Protein AF-A0A433CLA3-F1 (afdb_monomer)

Sequence (220 aa):
MRLVSTAGCCAASVIADLGAAHDHPRWTSLDRFVVEVKRVVNGANQQAYYAFTNAFQTTERGYLTAMGFAETRIGSLKLHSISGTELRKFFAESPIFEEERKRLAEEAKKREEARQKALKEAHELRERRKKEREEARAARIAAGLPATRKRGELRVGDDVYRYRARATSFWQNSGIVQEVGPNQSYVIISGIRIENPTYNTGNGFHTVERVRPSNGHRWW

Solvent-accessible surface area (backbone atoms only — not comparable to full-atom values): 13043 Å² total; per-residue (Å²): 132,84,81,77,77,80,82,73,78,80,51,65,47,74,56,72,73,56,37,64,34,95,85,33,69,68,67,93,42,63,68,62,44,53,55,48,51,50,62,74,49,62,77,35,79,40,59,32,39,36,34,75,43,52,84,87,29,60,67,54,49,54,43,42,45,73,63,62,30,49,77,45,81,55,90,82,35,33,42,30,37,36,44,15,68,58,48,40,48,44,58,72,69,39,75,90,44,47,67,58,49,53,52,52,53,53,51,50,50,55,51,49,54,53,49,54,51,52,51,50,53,52,49,54,53,49,53,51,55,49,51,56,51,50,51,54,50,50,54,38,50,74,68,72,44,75,72,76,73,62,59,22,61,31,74,59,87,81,34,39,36,39,44,43,48,78,92,44,107,50,76,42,72,65,37,57,59,54,85,64,68,100,87,44,67,38,40,34,44,75,88,43,80,37,74,69,65,57,68,82,54,101,82,58,82,52,42,49,47,79,46,70,65,66,94,84,68,88,82,133

Secondary structure (DSSP, 8-state):
-----------EEEE---TTSTTPPPPSSHHHHHHHHHHHHTTT-SSEEEEEE-TT-HHHHHHHHHTTPEEEEETTEEEEEEEHHHHHHHHHH-GGGHHHHHHHHHHHHHHHHHHHHHHHHHHHHHHHHHHHHHHHHHHHHHTT--S---TTEEEETTEEEEEEETTSSS--TTB-----STT--EEEETTEEEES--BS-TTSSEEEEEEPPPTT----

Nearest PDB structures (foldseek):
  3f8k-assembly1_A  TM=7.852E-01  e=6.791E-02  Saccharolobus solfataricus P2
  2vzz-assembly1_D  TM=6.821E-01  e=1.189E-01  Mycobacterium tuberculosis H37Rv
  4zb3-assembly1_A-2  TM=6.748E-01  e=1.728E-01  Arabidopsis thaliana
  4zbp-assembly2_C-2  TM=6.945E-01  e=2.359E-01  Arabidopsis thaliana
  4zbp-assembly1_B  TM=7.236E-01  e=4.131E-01  Arabidopsis thaliana

pLDDT: mean 71.39, std 21.03, range [26.95, 96.12]

Structure (mmCIF, N/CA/C/O backbone):
data_AF-A0A433CLA3-F1
#
_entry.id   AF-A0A433CLA3-F1
#
loop_
_atom_site.group_PDB
_atom_site.id
_atom_site.type_symbol
_atom_site.label_atom_id
_atom_site.label_alt_id
_atom_site.label_comp_id
_atom_site.label_asym_id
_atom_site.label_entity_id
_atom_site.label_seq_id
_atom_site.pdbx_PDB_ins_code
_atom_site.Cartn_x
_atom_site.Cartn_y
_atom_site.Cartn_z
_atom_site.occupancy
_atom_site.B_iso_or_equiv
_atom_site.auth_seq_id
_atom_site.auth_comp_id
_atom_site.auth_asym_id
_atom_site.auth_atom_id
_atom_site.pdbx_PDB_model_num
ATOM 1 N N . MET A 1 1 ? -40.091 12.310 -14.107 1.00 39.38 1 MET A N 1
ATOM 2 C CA . MET A 1 1 ? -39.230 12.466 -12.914 1.00 39.38 1 MET A CA 1
ATOM 3 C C . MET A 1 1 ? -37.926 11.736 -13.209 1.00 39.38 1 MET A C 1
ATOM 5 O O . MET A 1 1 ? -37.958 10.528 -13.396 1.00 39.38 1 MET A O 1
ATOM 9 N N . ARG A 1 2 ? -36.823 12.461 -13.440 1.00 32.28 2 ARG A N 1
ATOM 10 C CA . ARG A 1 2 ? -35.526 11.852 -13.781 1.00 32.28 2 ARG A CA 1
ATOM 11 C C . ARG A 1 2 ? -34.972 11.156 -12.536 1.00 32.28 2 ARG A C 1
ATOM 13 O O . ARG A 1 2 ? -34.737 11.821 -11.534 1.00 32.28 2 ARG A O 1
ATOM 20 N N . LEU A 1 3 ? -34.783 9.841 -12.620 1.00 37.00 3 LEU A N 1
ATOM 21 C CA . LEU A 1 3 ? -33.989 9.066 -11.672 1.00 37.00 3 LEU A CA 1
ATOM 22 C C . LEU A 1 3 ? -32.558 9.607 -11.727 1.00 37.00 3 LEU A C 1
ATOM 24 O O . LEU A 1 3 ? -31.858 9.436 -12.726 1.00 37.00 3 LEU A O 1
ATOM 28 N N . VAL A 1 4 ? -32.148 10.319 -10.681 1.00 43.78 4 VAL A N 1
ATOM 29 C CA . VAL A 1 4 ? -30.742 10.655 -10.482 1.00 43.78 4 VAL A CA 1
ATOM 30 C C . VAL A 1 4 ? -30.048 9.341 -10.150 1.00 43.78 4 VAL A C 1
ATOM 32 O O . VAL A 1 4 ? -30.257 8.766 -9.088 1.00 43.78 4 VAL A O 1
ATOM 35 N N . SER A 1 5 ? -29.270 8.840 -11.106 1.00 35.66 5 SER A N 1
ATOM 36 C CA . SER A 1 5 ? -28.290 7.780 -10.898 1.00 35.66 5 SER A CA 1
ATOM 37 C C . SER A 1 5 ? -27.426 8.144 -9.687 1.00 35.66 5 SER A C 1
ATOM 39 O O . SER A 1 5 ? -26.612 9.065 -9.773 1.00 35.66 5 SER A O 1
ATOM 41 N N . THR A 1 6 ? -27.574 7.424 -8.574 1.00 41.78 6 THR A N 1
ATOM 42 C CA . THR A 1 6 ? -26.611 7.419 -7.467 1.00 41.78 6 THR A CA 1
ATOM 43 C C . THR A 1 6 ? -25.326 6.747 -7.947 1.00 41.78 6 THR A C 1
ATOM 45 O O . THR A 1 6 ? -25.069 5.573 -7.685 1.00 41.78 6 THR A O 1
ATOM 48 N N . ALA A 1 7 ? -24.533 7.486 -8.719 1.00 40.03 7 ALA A N 1
ATOM 49 C CA . ALA A 1 7 ? -23.161 7.129 -9.018 1.00 40.03 7 ALA A CA 1
ATOM 50 C C . ALA A 1 7 ? -22.342 7.320 -7.731 1.00 40.03 7 ALA A C 1
ATOM 52 O O . ALA A 1 7 ? -22.110 8.448 -7.306 1.00 40.03 7 ALA A O 1
ATOM 53 N N . GLY A 1 8 ? -21.946 6.204 -7.112 1.00 44.25 8 GLY A N 1
ATOM 54 C CA . GLY A 1 8 ? -21.057 6.164 -5.947 1.00 44.25 8 GLY A CA 1
ATOM 55 C C . GLY A 1 8 ? -21.718 5.585 -4.698 1.00 44.25 8 GLY A C 1
ATOM 56 O O . GLY A 1 8 ? -22.023 6.315 -3.764 1.00 44.25 8 GLY A O 1
ATOM 57 N N . CYS A 1 9 ? -21.928 4.266 -4.659 1.00 49.12 9 CYS A N 1
ATOM 58 C CA . CYS A 1 9 ? -22.245 3.587 -3.404 1.00 49.12 9 CYS A CA 1
ATOM 59 C C . CYS A 1 9 ? -21.020 3.720 -2.484 1.00 49.12 9 CYS A C 1
ATOM 61 O O . CYS A 1 9 ? -19.931 3.282 -2.858 1.00 49.12 9 CYS A O 1
ATOM 63 N N . CYS A 1 10 ? -21.174 4.372 -1.329 1.00 57.44 10 CYS A N 1
ATOM 64 C CA . CYS A 1 10 ? -20.105 4.550 -0.350 1.00 57.44 10 CYS A CA 1
ATOM 65 C C . CYS A 1 10 ? -19.491 3.187 -0.012 1.00 57.44 10 CYS A C 1
ATOM 67 O O . CYS A 1 10 ? -20.195 2.273 0.422 1.00 57.44 10 CYS A O 1
ATOM 69 N N . ALA A 1 11 ? -18.192 3.031 -0.256 1.00 76.75 11 ALA A N 1
ATOM 70 C CA . ALA A 1 11 ? -17.504 1.766 -0.060 1.00 76.75 11 ALA A CA 1
ATOM 71 C C . ALA A 1 11 ? -17.273 1.582 1.447 1.00 76.75 11 ALA A C 1
ATOM 73 O O . ALA A 1 11 ? -16.369 2.184 2.026 1.00 76.75 11 ALA A O 1
ATOM 74 N N . ALA A 1 12 ? -18.166 0.843 2.101 1.00 82.50 12 ALA A N 1
ATOM 75 C CA . ALA A 1 12 ? -18.122 0.559 3.527 1.00 82.50 12 ALA A CA 1
ATOM 76 C C . ALA A 1 12 ? -17.844 -0.924 3.764 1.00 82.50 12 ALA A C 1
ATOM 78 O O . ALA A 1 12 ? -18.301 -1.775 3.002 1.00 82.50 12 ALA A O 1
ATOM 79 N N . SER A 1 13 ? -17.120 -1.237 4.836 1.00 88.25 13 SER A N 1
ATOM 80 C CA . SER A 1 13 ? -16.918 -2.618 5.275 1.00 88.25 13 SER A CA 1
ATOM 81 C C . SER A 1 13 ? -17.349 -2.805 6.720 1.00 88.25 13 SER A C 1
ATOM 83 O O . SER A 1 13 ? -17.192 -1.914 7.557 1.00 88.25 13 SER A O 1
ATOM 85 N N . VAL A 1 14 ? -17.909 -3.978 6.997 1.00 88.69 14 VAL A N 1
ATOM 86 C CA . VAL A 1 14 ? -18.274 -4.404 8.342 1.00 88.69 14 VAL A CA 1
ATOM 87 C C . VAL A 1 14 ? -17.171 -5.311 8.867 1.00 88.69 14 VAL A C 1
ATOM 89 O O . VAL A 1 14 ? -16.828 -6.315 8.248 1.00 88.69 14 VAL A O 1
ATOM 92 N N . ILE A 1 15 ? -16.628 -4.952 10.022 1.00 89.31 15 ILE A N 1
ATOM 93 C CA . ILE A 1 15 ? -15.719 -5.781 10.797 1.00 89.31 15 ILE A CA 1
ATOM 94 C C . ILE A 1 15 ? -16.597 -6.683 11.664 1.00 89.31 15 ILE A C 1
ATOM 96 O O . ILE A 1 15 ? -17.173 -6.244 12.664 1.00 89.31 15 ILE A O 1
ATOM 100 N N . ALA A 1 16 ? -16.757 -7.925 11.217 1.00 81.25 16 ALA A N 1
ATOM 101 C CA . ALA A 1 16 ? -17.439 -8.973 11.962 1.00 81.25 16 ALA A CA 1
ATOM 102 C C . ALA A 1 16 ? -16.475 -9.670 12.938 1.00 81.25 16 ALA A C 1
ATOM 104 O O . ALA A 1 16 ? -15.266 -9.436 12.905 1.00 81.25 16 ALA A O 1
ATOM 105 N N . ASP A 1 17 ? -17.032 -10.516 13.806 1.00 76.31 17 ASP A N 1
ATOM 106 C CA . ASP A 1 17 ? -16.279 -11.486 14.616 1.00 76.31 17 ASP A CA 1
ATOM 107 C C . ASP A 1 17 ? -15.235 -10.879 15.565 1.00 76.31 17 ASP A C 1
ATOM 109 O O . ASP A 1 17 ? -14.187 -11.447 15.876 1.00 76.31 17 ASP A O 1
ATOM 113 N N . LEU A 1 18 ? -15.560 -9.699 16.087 1.00 74.81 18 LEU A N 1
ATOM 114 C CA . LEU A 1 18 ? -14.847 -9.103 17.208 1.00 74.81 18 LEU A CA 1
ATOM 115 C C . LEU A 1 18 ? -15.125 -9.957 18.451 1.00 74.81 18 LEU A C 1
ATOM 117 O O . LEU A 1 18 ? -16.271 -10.337 18.671 1.00 74.81 18 LEU A O 1
ATOM 121 N N . GLY A 1 19 ? -14.091 -10.283 19.232 1.00 65.75 19 GLY A N 1
ATOM 122 C CA . GLY A 1 19 ? -14.111 -11.314 20.284 1.00 65.75 19 GLY A CA 1
ATOM 123 C C . GLY A 1 19 ? -15.379 -11.360 21.150 1.00 65.75 19 GLY A C 1
ATOM 124 O O . GLY A 1 19 ? -16.055 -10.351 21.366 1.00 65.75 19 GLY A O 1
ATOM 125 N N . ALA A 1 20 ? -15.723 -12.560 21.624 1.00 70.56 20 ALA A N 1
ATOM 126 C CA . ALA A 1 20 ? -16.989 -12.897 22.283 1.00 70.56 20 ALA A CA 1
ATOM 127 C C . ALA A 1 20 ? -18.273 -12.735 21.434 1.00 70.56 20 ALA A C 1
ATOM 129 O O . ALA A 1 20 ? -19.366 -12.960 21.958 1.00 70.56 20 ALA A O 1
ATOM 130 N N . ALA A 1 21 ? -18.182 -12.393 20.142 1.00 71.12 21 ALA A N 1
ATOM 131 C CA . ALA A 1 21 ? -19.257 -12.627 19.170 1.00 71.12 21 ALA A CA 1
ATOM 132 C C . ALA A 1 21 ? -19.083 -13.993 18.490 1.00 71.12 21 ALA A C 1
ATOM 134 O O . ALA A 1 21 ? -17.954 -14.400 18.244 1.00 71.12 21 ALA A O 1
ATOM 135 N N . HIS A 1 22 ? -20.189 -14.681 18.180 1.00 70.94 22 HIS A N 1
ATOM 136 C CA . HIS A 1 22 ? -20.213 -15.941 17.411 1.00 70.94 22 HIS A CA 1
ATOM 137 C C . HIS A 1 22 ? -19.188 -16.999 17.883 1.00 70.94 22 HIS A C 1
ATOM 139 O O . HIS A 1 22 ? -18.506 -17.610 17.069 1.00 70.94 22 HIS A O 1
ATOM 145 N N . ASP A 1 23 ? -19.036 -17.173 19.201 1.00 68.19 23 ASP A N 1
ATOM 146 C CA . ASP A 1 23 ? -18.060 -18.080 19.834 1.00 68.19 23 ASP A CA 1
ATOM 147 C C . ASP A 1 23 ? -16.574 -17.775 19.553 1.00 68.19 23 ASP A C 1
ATOM 149 O O . ASP A 1 23 ? -15.693 -18.588 19.843 1.00 68.19 23 ASP A O 1
ATOM 153 N N . HIS A 1 24 ? -16.251 -16.569 19.073 1.00 74.81 24 HIS A N 1
ATOM 154 C CA . HIS A 1 24 ? -14.863 -16.139 18.946 1.00 74.81 24 HIS A CA 1
ATOM 155 C C . HIS A 1 24 ? -14.226 -15.917 20.326 1.00 74.81 24 HIS A C 1
ATOM 157 O O . HIS A 1 24 ? -14.817 -15.242 21.182 1.00 74.81 24 HIS A O 1
ATOM 163 N N . PRO A 1 25 ? -12.993 -16.413 20.550 1.00 79.50 25 PRO A N 1
ATOM 164 C CA . PRO A 1 25 ? -12.254 -16.145 21.774 1.00 79.50 25 PRO A CA 1
ATOM 165 C C . PRO A 1 25 ? -12.152 -14.644 22.052 1.00 79.50 25 PRO A C 1
ATOM 167 O O . PRO A 1 25 ? -11.964 -13.832 21.143 1.00 79.50 25 PRO A O 1
ATOM 170 N N . ARG A 1 26 ? -12.253 -14.271 23.330 1.00 83.88 26 ARG A N 1
ATOM 171 C CA . ARG A 1 26 ? -11.973 -12.899 23.764 1.00 83.88 26 ARG A CA 1
ATOM 172 C C . ARG A 1 26 ? -10.518 -12.557 23.485 1.00 83.88 26 ARG A C 1
ATOM 174 O O . ARG A 1 26 ? -9.621 -13.382 23.674 1.00 83.88 26 ARG A O 1
ATOM 181 N N . TRP A 1 27 ? -10.283 -11.311 23.104 1.00 86.31 27 TRP A N 1
ATOM 182 C CA . TRP A 1 27 ? -8.925 -10.830 22.898 1.00 86.31 27 TRP A CA 1
ATOM 183 C C . TRP A 1 27 ? -8.272 -10.526 24.243 1.00 86.31 27 TRP A C 1
ATOM 185 O O . TRP A 1 27 ? -8.819 -9.806 25.072 1.00 86.31 27 TRP A O 1
ATOM 195 N N . THR A 1 28 ? -7.090 -11.099 24.469 1.00 84.69 28 THR A N 1
ATOM 196 C CA . THR A 1 28 ? -6.377 -11.005 25.752 1.00 84.69 28 THR A CA 1
ATOM 197 C C . THR A 1 28 ? -5.651 -9.673 25.949 1.00 84.69 28 THR A C 1
ATOM 199 O O . THR A 1 28 ? -5.217 -9.376 27.057 1.00 84.69 28 THR A O 1
ATOM 202 N N . SER A 1 29 ? -5.465 -8.893 24.881 1.00 90.00 29 SER A N 1
ATOM 203 C CA . SER A 1 29 ? -4.826 -7.576 24.916 1.00 90.00 29 SER A CA 1
ATOM 204 C C . SER A 1 29 ? -5.255 -6.712 23.729 1.00 90.00 29 SER A C 1
ATOM 206 O O . SER A 1 29 ? -5.656 -7.233 22.682 1.00 90.00 29 SER A O 1
ATOM 208 N N . LEU A 1 30 ? -5.102 -5.391 23.882 1.00 89.75 30 LEU A N 1
ATOM 209 C CA . LEU A 1 30 ? -5.307 -4.418 22.806 1.00 89.75 30 LEU A CA 1
ATOM 210 C C . LEU A 1 30 ? -4.402 -4.723 21.605 1.00 89.75 30 LEU A C 1
ATOM 212 O O . LEU A 1 30 ? -4.856 -4.660 20.468 1.00 89.75 30 LEU A O 1
ATOM 216 N N . ASP A 1 31 ? -3.153 -5.122 21.846 1.00 90.12 31 ASP A N 1
ATOM 217 C CA . ASP A 1 31 ? -2.193 -5.357 20.766 1.00 90.12 31 ASP A CA 1
ATOM 218 C C . ASP A 1 31 ? -2.633 -6.485 19.831 1.00 90.12 31 ASP A C 1
ATOM 220 O O . ASP A 1 31 ? -2.618 -6.332 18.609 1.00 90.12 31 ASP A O 1
ATOM 224 N N . ARG A 1 32 ? -3.101 -7.607 20.396 1.00 87.81 32 ARG A N 1
ATOM 225 C CA . ARG A 1 32 ? -3.620 -8.730 19.600 1.00 87.81 32 ARG A CA 1
ATOM 226 C C . ARG A 1 32 ? -4.881 -8.342 18.836 1.00 87.81 32 ARG A C 1
ATOM 228 O O . ARG A 1 32 ? -5.024 -8.724 17.678 1.00 87.81 32 ARG A O 1
ATOM 235 N N . PHE A 1 33 ? -5.754 -7.555 19.463 1.00 91.38 33 PHE A N 1
ATOM 236 C CA . PHE A 1 33 ? -6.952 -7.031 18.816 1.00 91.38 33 PHE A CA 1
ATOM 237 C C . PHE A 1 33 ? -6.604 -6.150 17.609 1.00 91.38 33 PHE A C 1
ATOM 239 O O . PHE A 1 33 ? -7.140 -6.344 16.522 1.00 91.38 33 PHE A O 1
ATOM 246 N N . VAL A 1 34 ? -5.657 -5.224 17.764 1.00 91.38 34 VAL A N 1
ATOM 247 C CA . VAL A 1 34 ? -5.216 -4.316 16.694 1.00 91.38 34 VAL A CA 1
ATOM 248 C C . VAL A 1 34 ? -4.605 -5.078 15.513 1.00 91.38 34 VAL A C 1
ATOM 250 O O . VAL A 1 34 ? -4.905 -4.753 14.361 1.00 91.38 34 VAL A O 1
ATOM 253 N N . VAL A 1 35 ? -3.780 -6.099 15.778 1.00 89.69 35 VAL A N 1
ATOM 254 C CA . VAL A 1 35 ? -3.215 -6.975 14.735 1.00 89.69 35 VAL A CA 1
ATOM 255 C C . VAL A 1 35 ? -4.323 -7.667 13.949 1.00 89.69 35 VAL A C 1
ATOM 257 O O . VAL A 1 35 ? -4.296 -7.669 12.717 1.00 89.69 35 VAL A O 1
ATOM 260 N N . GLU A 1 36 ? -5.321 -8.203 14.647 1.00 89.00 36 GLU A N 1
ATOM 261 C CA . GLU A 1 36 ? -6.433 -8.885 14.000 1.00 89.00 36 GLU A CA 1
ATOM 262 C C . GLU A 1 36 ? -7.284 -7.932 13.161 1.00 89.00 36 GLU A C 1
ATOM 264 O O . GLU A 1 36 ? -7.577 -8.217 11.999 1.00 89.00 36 GLU A O 1
ATOM 269 N N . VAL A 1 37 ? -7.634 -6.763 13.700 1.00 90.69 37 VAL A N 1
ATOM 270 C CA . VAL A 1 37 ? -8.410 -5.775 12.947 1.00 90.69 37 VAL A CA 1
ATOM 271 C C . VAL A 1 37 ? -7.652 -5.364 11.684 1.00 90.69 37 VAL A C 1
ATOM 273 O O . VAL A 1 37 ? -8.253 -5.323 10.612 1.00 90.69 37 VAL A O 1
ATOM 276 N N . LYS A 1 38 ? -6.328 -5.146 11.756 1.00 90.31 38 LYS A N 1
ATOM 277 C CA . LYS A 1 38 ? -5.499 -4.854 10.572 1.00 90.31 38 LYS A CA 1
ATOM 278 C C . LYS A 1 38 ? -5.540 -5.985 9.538 1.00 90.31 38 LYS A C 1
ATOM 280 O O . LYS A 1 38 ? -5.612 -5.700 8.339 1.00 90.31 38 LYS A O 1
ATOM 285 N N . ARG A 1 39 ? -5.530 -7.246 9.987 1.00 86.62 39 ARG A N 1
ATOM 286 C CA . ARG A 1 39 ? -5.652 -8.440 9.132 1.00 86.62 39 ARG A CA 1
ATOM 287 C C . ARG A 1 39 ? -6.996 -8.474 8.403 1.00 86.62 39 ARG A C 1
ATOM 289 O O . ARG A 1 39 ? -7.016 -8.681 7.193 1.00 86.62 39 ARG A O 1
ATOM 296 N N . VAL A 1 40 ? -8.096 -8.221 9.114 1.00 87.06 40 VAL A N 1
ATOM 297 C CA . VAL A 1 40 ? -9.461 -8.249 8.558 1.00 87.06 40 VAL A CA 1
ATOM 298 C C . VAL A 1 40 ? -9.692 -7.114 7.558 1.00 87.06 40 VAL A C 1
ATOM 300 O O . VAL A 1 40 ? -10.261 -7.328 6.490 1.00 87.06 40 VAL A O 1
ATOM 303 N N . VAL A 1 41 ? -9.229 -5.900 7.864 1.00 88.81 41 VAL A N 1
ATOM 304 C CA . VAL A 1 41 ? -9.494 -4.720 7.019 1.00 88.81 41 VAL A CA 1
ATOM 305 C C . VAL A 1 41 ? -8.547 -4.574 5.825 1.00 88.81 41 VAL A C 1
ATOM 307 O O . VAL A 1 41 ? -8.781 -3.697 4.991 1.00 88.81 41 VAL A O 1
ATOM 310 N N . ASN A 1 42 ? -7.491 -5.396 5.750 1.00 82.75 42 ASN A N 1
ATOM 311 C CA . ASN A 1 42 ? -6.529 -5.497 4.646 1.00 82.75 42 ASN A CA 1
ATOM 312 C C . ASN A 1 42 ? -6.120 -4.134 4.042 1.00 82.75 42 ASN A C 1
ATOM 314 O O . ASN A 1 42 ? -6.476 -3.788 2.913 1.00 82.75 42 ASN A O 1
ATOM 318 N N . GLY A 1 43 ? -5.410 -3.320 4.828 1.00 73.44 43 GLY A N 1
ATOM 319 C CA . GLY A 1 43 ? -4.932 -1.995 4.402 1.00 73.44 43 GLY A CA 1
ATOM 320 C C . GLY A 1 43 ? -5.940 -0.853 4.574 1.00 73.44 43 GLY A C 1
ATOM 321 O O . GLY A 1 43 ? -5.627 0.290 4.252 1.00 73.44 43 GLY A O 1
ATOM 322 N N . ALA A 1 44 ? -7.123 -1.139 5.126 1.00 84.12 44 ALA A N 1
ATOM 323 C CA . ALA A 1 44 ? -8.142 -0.147 5.455 1.00 84.12 44 ALA A CA 1
ATOM 324 C C . ALA A 1 44 ? -8.579 0.713 4.242 1.00 84.12 44 ALA A C 1
ATOM 326 O O . ALA A 1 44 ? -8.777 1.917 4.365 1.00 84.12 44 ALA A O 1
ATOM 327 N N . ASN A 1 45 ? -8.696 0.114 3.049 1.00 84.81 45 ASN A N 1
ATOM 328 C CA . ASN A 1 45 ? -8.941 0.815 1.775 1.00 84.81 45 ASN A CA 1
ATOM 329 C C . ASN A 1 45 ? -10.369 1.362 1.591 1.00 84.81 45 ASN A C 1
ATOM 331 O O . ASN A 1 45 ? -10.604 2.158 0.683 1.00 84.81 45 ASN A O 1
ATOM 335 N N . GLN A 1 46 ? -11.316 0.939 2.426 1.00 86.50 46 GLN A N 1
ATOM 336 C CA . GLN A 1 46 ? -12.710 1.376 2.345 1.00 86.50 46 GLN A CA 1
ATOM 337 C C . GLN A 1 46 ? -12.873 2.801 2.891 1.00 86.50 46 GLN A C 1
ATOM 339 O O . GLN A 1 46 ? -12.016 3.303 3.615 1.00 86.50 46 GLN A O 1
ATOM 344 N N . GLN A 1 47 ? -13.965 3.478 2.538 1.00 88.56 47 GLN A N 1
ATOM 345 C CA . GLN A 1 47 ? -14.251 4.831 3.026 1.00 88.56 47 GLN A CA 1
ATOM 346 C C . GLN A 1 47 ? -14.600 4.829 4.515 1.00 88.56 47 GLN A C 1
ATOM 348 O O . GLN A 1 47 ? -14.147 5.705 5.251 1.00 88.56 47 GLN A O 1
ATOM 353 N N . ALA A 1 48 ? -15.362 3.829 4.958 1.00 90.56 48 ALA A N 1
ATOM 354 C CA . ALA A 1 48 ? -15.783 3.676 6.342 1.00 90.56 48 ALA A CA 1
ATOM 355 C C . ALA A 1 48 ? -15.732 2.211 6.782 1.00 90.56 48 ALA A C 1
ATOM 357 O O . ALA A 1 48 ? -15.953 1.292 5.987 1.00 90.56 48 ALA A O 1
ATOM 358 N N . TYR A 1 49 ? -15.465 2.020 8.068 1.00 93.31 49 TYR A N 1
ATOM 359 C CA . TYR A 1 49 ? -15.480 0.730 8.735 1.00 93.31 49 TYR A CA 1
ATOM 360 C C . TYR A 1 49 ? -16.478 0.761 9.877 1.00 93.31 49 TYR A C 1
ATOM 362 O O . TYR A 1 49 ? -16.472 1.695 10.679 1.00 93.31 49 TYR A O 1
ATOM 370 N N . TYR A 1 50 ? -17.308 -0.273 9.947 1.00 93.38 50 TYR A N 1
ATOM 371 C CA . TYR A 1 50 ? -18.332 -0.432 10.967 1.00 93.38 50 TYR A CA 1
ATOM 372 C C . TYR A 1 50 ? -18.088 -1.698 11.775 1.00 93.38 50 TYR A C 1
ATOM 374 O O . TYR A 1 50 ? -17.774 -2.741 11.216 1.00 93.38 50 TYR A O 1
ATOM 382 N N . ALA A 1 51 ? -18.276 -1.621 13.082 1.00 93.31 51 ALA A N 1
ATOM 383 C CA . ALA A 1 51 ? -18.186 -2.742 13.999 1.00 93.31 51 ALA A CA 1
ATOM 384 C C . ALA A 1 51 ? -19.408 -2.729 14.919 1.00 93.31 51 ALA A C 1
ATOM 386 O O . ALA A 1 51 ? -19.732 -1.707 15.521 1.00 93.31 51 ALA A O 1
ATOM 387 N N . PHE A 1 52 ? -20.098 -3.858 15.040 1.00 91.12 52 PHE A N 1
ATOM 388 C CA . PHE A 1 52 ? -21.263 -3.982 15.914 1.00 91.12 52 PHE A CA 1
ATOM 389 C C . PHE A 1 52 ? -20.877 -4.761 17.165 1.00 91.12 52 PHE A C 1
ATOM 391 O O . PHE A 1 52 ? -20.264 -5.820 17.069 1.00 91.12 52 PHE A O 1
ATOM 398 N N . THR A 1 53 ? -21.240 -4.245 18.341 1.00 91.38 53 THR A N 1
ATOM 399 C CA . THR A 1 53 ? -20.949 -4.908 19.620 1.00 91.38 53 THR A CA 1
ATOM 400 C C . THR A 1 53 ? -22.177 -5.010 20.521 1.00 91.38 53 THR A C 1
ATOM 402 O O . THR A 1 53 ? -22.952 -4.058 20.675 1.00 91.38 53 THR A O 1
ATOM 405 N N . ASN A 1 54 ? -22.332 -6.151 21.189 1.00 88.00 54 ASN A N 1
ATOM 406 C CA . ASN A 1 54 ? -23.396 -6.418 22.158 1.00 88.00 54 ASN A CA 1
ATOM 407 C C . ASN A 1 54 ? -22.921 -6.226 23.613 1.00 88.00 54 ASN A C 1
ATOM 409 O O . ASN A 1 54 ? -21.751 -5.940 23.872 1.00 88.00 54 ASN A O 1
ATOM 413 N N . ALA A 1 55 ? -23.843 -6.345 24.575 1.00 84.25 55 ALA A N 1
ATOM 414 C CA . ALA A 1 55 ? -23.589 -6.066 25.991 1.00 84.25 55 ALA A CA 1
ATOM 415 C C . ALA A 1 55 ? -22.423 -6.862 26.614 1.00 84.25 55 ALA A C 1
ATOM 417 O O . ALA A 1 55 ? -21.815 -6.372 27.562 1.00 84.25 55 ALA A O 1
ATOM 418 N N . PHE A 1 56 ? -22.078 -8.031 26.070 1.00 85.81 56 PHE A N 1
ATOM 419 C CA . PHE A 1 56 ? -21.052 -8.925 26.612 1.00 85.81 56 PHE A CA 1
ATOM 420 C C . PHE A 1 56 ? -19.631 -8.611 26.118 1.00 85.81 56 PHE A C 1
ATOM 422 O O . PHE A 1 56 ? -18.658 -9.122 26.680 1.00 85.81 56 PHE A O 1
ATOM 429 N N . GLN A 1 57 ? -19.504 -7.747 25.109 1.00 88.94 57 GLN A N 1
ATOM 430 C CA . GLN A 1 57 ? -18.246 -7.365 24.458 1.00 88.94 57 GLN A CA 1
ATOM 431 C C . GLN A 1 57 ? -17.663 -6.073 25.055 1.00 88.94 57 GLN A C 1
ATOM 433 O O . GLN A 1 57 ? -17.306 -5.134 24.345 1.00 88.94 57 GLN A O 1
ATOM 438 N N . THR A 1 58 ? -17.644 -5.966 26.387 1.00 88.50 58 THR A N 1
ATOM 439 C CA . THR A 1 58 ? -17.173 -4.766 27.106 1.00 88.50 58 THR A CA 1
ATOM 440 C C . THR A 1 58 ? -15.711 -4.437 26.814 1.00 88.50 58 THR A C 1
ATOM 442 O O . THR A 1 58 ? -15.386 -3.271 26.601 1.00 88.50 58 THR A O 1
ATOM 445 N N . THR A 1 59 ? -14.849 -5.451 26.751 1.00 90.38 59 THR A N 1
ATOM 446 C CA . THR A 1 59 ? -13.418 -5.296 26.462 1.00 90.38 59 THR A CA 1
ATOM 447 C C . THR A 1 59 ? -13.181 -4.844 25.022 1.00 90.38 59 THR A C 1
ATOM 449 O O . THR A 1 59 ? -12.493 -3.853 24.790 1.00 90.38 59 THR A O 1
ATOM 452 N N . GLU A 1 60 ? -13.807 -5.513 24.053 1.00 91.88 60 GLU A N 1
ATOM 453 C CA . GLU A 1 60 ? -13.679 -5.207 22.627 1.00 91.88 60 GLU A CA 1
ATOM 454 C C . GLU A 1 60 ? -14.189 -3.797 22.305 1.00 91.88 60 GLU A C 1
ATOM 456 O O . GLU A 1 60 ? -13.582 -3.092 21.504 1.00 91.88 60 GLU A O 1
ATOM 461 N N . ARG A 1 61 ? -15.250 -3.339 22.983 1.00 91.88 61 ARG A N 1
ATOM 462 C CA . ARG A 1 61 ? -15.707 -1.940 22.911 1.00 91.88 61 ARG A CA 1
ATOM 463 C C . ARG A 1 61 ? -14.613 -0.966 23.334 1.00 91.88 61 ARG A C 1
ATOM 465 O O . ARG A 1 61 ? -14.350 -0.010 22.615 1.00 91.88 61 ARG A O 1
ATOM 472 N N . GLY A 1 62 ? -13.960 -1.232 24.468 1.00 92.31 62 GLY A N 1
ATOM 473 C CA . GLY A 1 62 ? -12.843 -0.418 24.946 1.00 92.31 62 GLY A CA 1
ATOM 474 C C . GLY A 1 62 ? -11.695 -0.369 23.938 1.00 92.31 62 GLY A C 1
ATOM 475 O O . GLY A 1 62 ? -11.129 0.696 23.702 1.00 92.31 62 GLY A O 1
ATOM 476 N N . TYR A 1 63 ? -11.399 -1.493 23.281 1.00 94.69 63 TYR A N 1
ATOM 477 C CA . TYR A 1 63 ? -10.374 -1.549 22.240 1.00 94.69 63 TYR A CA 1
ATOM 478 C C . TYR A 1 63 ? -10.763 -0.782 20.975 1.00 94.69 63 TYR A C 1
ATOM 480 O O . TYR A 1 63 ? -9.946 -0.018 20.470 1.00 94.69 63 TYR A O 1
ATOM 488 N N . LEU A 1 64 ? -12.005 -0.900 20.496 1.00 94.31 64 LEU A N 1
ATOM 489 C CA . LEU A 1 64 ? -12.496 -0.115 19.356 1.00 94.31 64 LEU A CA 1
ATOM 490 C C . LEU A 1 64 ? -12.409 1.391 19.631 1.00 94.31 64 LEU A C 1
ATOM 492 O O . LEU A 1 64 ? -11.922 2.146 18.792 1.00 94.31 64 LEU A O 1
ATOM 496 N N . THR A 1 65 ? -12.809 1.832 20.825 1.00 94.69 65 THR A N 1
ATOM 497 C CA . THR A 1 65 ? -12.679 3.238 21.227 1.00 94.69 65 THR A CA 1
ATOM 498 C C . THR A 1 65 ? -11.213 3.673 21.313 1.00 94.69 65 THR A C 1
ATOM 500 O O . THR A 1 65 ? -10.877 4.749 20.827 1.00 94.69 65 THR A O 1
ATOM 503 N N . ALA A 1 66 ? -10.316 2.835 21.846 1.00 93.50 66 ALA A N 1
ATOM 504 C CA . ALA A 1 66 ? -8.875 3.116 21.874 1.00 93.50 66 ALA A CA 1
ATOM 505 C C . ALA A 1 66 ? -8.252 3.207 20.466 1.00 93.50 66 ALA A C 1
ATOM 507 O O . ALA A 1 66 ? -7.276 3.926 20.267 1.00 93.50 66 ALA A O 1
ATOM 508 N N . MET A 1 67 ? -8.835 2.514 19.483 1.00 93.44 67 MET A N 1
ATOM 509 C CA . MET A 1 67 ? -8.473 2.621 18.065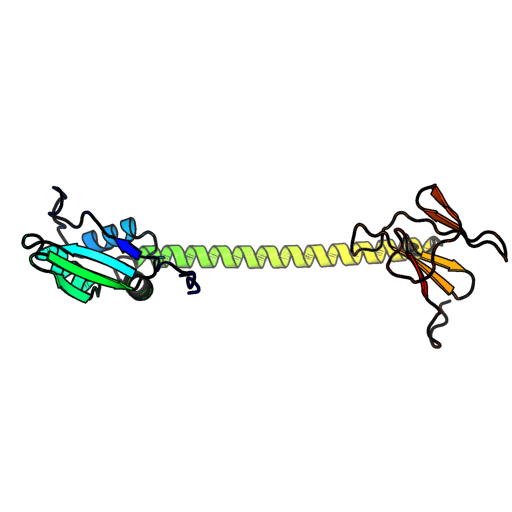 1.00 93.44 67 MET A CA 1
ATOM 510 C C . MET A 1 67 ? -9.062 3.859 17.368 1.00 93.44 67 MET A C 1
ATOM 512 O O . MET A 1 67 ? -8.754 4.100 16.202 1.00 93.44 67 MET A O 1
ATOM 516 N N . GLY A 1 68 ? -9.902 4.638 18.055 1.00 94.62 68 GLY A N 1
ATOM 517 C CA . GLY A 1 68 ? -10.523 5.850 17.521 1.00 94.62 68 GLY A CA 1
ATOM 518 C C . GLY A 1 68 ? -11.880 5.637 16.847 1.00 94.62 68 GLY A C 1
ATOM 519 O O . GLY A 1 68 ? -12.338 6.525 16.132 1.00 94.62 68 GLY A O 1
ATOM 520 N N . PHE A 1 69 ? -12.544 4.493 17.048 1.00 96.12 69 PHE A N 1
ATOM 521 C CA . PHE A 1 69 ? -13.915 4.328 16.565 1.00 96.12 69 PHE A CA 1
ATOM 522 C C . PHE A 1 69 ? -14.882 5.185 17.388 1.00 96.12 69 PHE A C 1
ATOM 524 O O . PHE A 1 69 ? -14.908 5.118 18.619 1.00 96.12 69 PHE A O 1
ATOM 531 N N . ALA A 1 70 ? -15.728 5.941 16.692 1.00 95.31 70 ALA A N 1
ATOM 532 C CA . ALA A 1 70 ? -16.850 6.643 17.291 1.00 95.31 70 ALA A CA 1
ATOM 533 C C . ALA A 1 70 ? -17.971 5.650 17.626 1.00 95.31 70 ALA A C 1
ATOM 535 O O . ALA A 1 70 ? -18.382 4.860 16.775 1.00 95.31 70 ALA A O 1
ATOM 536 N N . GLU A 1 71 ? -18.482 5.708 18.854 1.00 94.81 71 GLU A N 1
ATOM 537 C CA . GLU A 1 71 ? -19.552 4.834 19.334 1.00 94.81 71 GLU A CA 1
ATOM 538 C C . GLU A 1 71 ? -20.921 5.519 19.200 1.00 94.81 71 GLU A C 1
ATOM 540 O O . GLU A 1 71 ? -21.118 6.648 19.642 1.00 94.81 71 GLU A O 1
ATOM 545 N N . THR A 1 72 ? -21.900 4.813 18.636 1.00 94.12 72 THR A N 1
ATOM 546 C CA . THR A 1 72 ? -23.313 5.205 18.603 1.00 94.12 72 THR A CA 1
ATOM 547 C C . THR A 1 72 ? -24.182 4.045 19.076 1.00 94.12 72 THR A C 1
ATOM 549 O O . THR A 1 72 ? -24.028 2.902 18.642 1.00 94.12 72 THR A O 1
ATOM 552 N N . ARG A 1 73 ? -25.134 4.314 19.972 1.00 92.38 73 ARG A N 1
ATOM 553 C CA . ARG A 1 73 ? -26.069 3.294 20.461 1.00 92.38 73 ARG A CA 1
ATOM 554 C C . ARG A 1 73 ? -27.232 3.106 19.485 1.00 92.38 73 ARG A C 1
ATOM 556 O O . ARG A 1 73 ? -27.900 4.072 19.135 1.00 92.38 73 ARG A O 1
ATOM 563 N N . ILE A 1 74 ? -27.519 1.855 19.126 1.00 88.94 74 ILE A N 1
ATOM 564 C CA . ILE A 1 74 ? -28.667 1.464 18.299 1.00 88.94 74 ILE A CA 1
ATOM 565 C C . ILE A 1 74 ? -29.433 0.362 19.042 1.00 88.94 74 ILE A C 1
ATOM 567 O O . ILE A 1 74 ? -29.101 -0.821 18.970 1.00 88.94 74 ILE A O 1
ATOM 571 N N . GLY A 1 75 ? -30.444 0.760 19.818 1.00 88.69 75 GLY A N 1
ATOM 572 C CA . GLY A 1 75 ? -31.211 -0.159 20.664 1.00 88.69 75 GLY A CA 1
ATOM 573 C C . GLY A 1 75 ? -30.345 -0.833 21.739 1.00 88.69 75 GLY A C 1
ATOM 574 O O . GLY A 1 75 ? -29.783 -0.163 22.616 1.00 88.69 75 GLY A O 1
ATOM 575 N N . SER A 1 76 ? -30.261 -2.166 21.685 1.00 86.00 76 SER A N 1
ATOM 576 C CA . SER A 1 76 ? -29.412 -2.997 22.556 1.00 86.00 76 SER A CA 1
ATOM 577 C C . SER A 1 76 ? -27.986 -3.193 22.022 1.00 86.00 76 SER A C 1
ATOM 579 O O . SER A 1 76 ? -27.119 -3.683 22.752 1.00 86.00 76 SER A O 1
ATOM 581 N N . LEU A 1 77 ? -27.723 -2.791 20.776 1.00 88.38 77 LEU A N 1
ATOM 582 C CA . LEU A 1 77 ? -26.421 -2.884 20.126 1.00 88.38 77 LEU A CA 1
ATOM 583 C C . LEU A 1 77 ? -25.692 -1.540 20.164 1.00 88.38 77 LEU A C 1
ATOM 585 O O . LEU A 1 77 ? -26.288 -0.467 20.297 1.00 88.38 77 LEU A O 1
ATOM 589 N N . LYS A 1 78 ? -24.372 -1.604 20.027 1.00 91.44 78 LYS 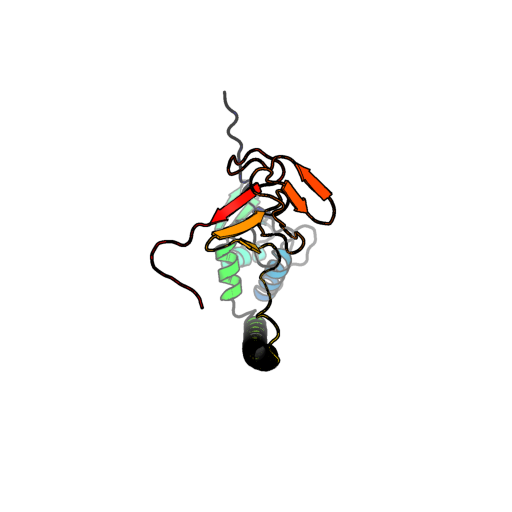A N 1
ATOM 590 C CA . LYS A 1 78 ? -23.523 -0.434 19.821 1.00 91.44 78 LYS A CA 1
ATOM 591 C C . LYS A 1 78 ? -22.834 -0.543 18.469 1.00 91.44 78 LYS A C 1
ATOM 593 O O . LYS A 1 78 ? -22.169 -1.545 18.205 1.00 91.44 78 LYS A O 1
ATOM 598 N N . LEU A 1 79 ? -23.012 0.480 17.646 1.00 93.25 79 LEU A N 1
ATOM 599 C CA . LEU A 1 79 ? -22.318 0.677 16.384 1.00 93.25 79 LEU A CA 1
ATOM 600 C C . LEU A 1 79 ? -21.052 1.487 16.643 1.00 93.25 79 LEU A C 1
ATOM 602 O O . LEU A 1 79 ? -21.111 2.571 17.212 1.00 93.25 79 LEU A O 1
ATOM 606 N N . HIS A 1 80 ? -19.924 0.967 16.196 1.00 95.44 80 HIS A N 1
ATOM 607 C CA . HIS A 1 80 ? -18.632 1.632 16.195 1.00 95.44 80 HIS A CA 1
ATOM 608 C C . HIS A 1 80 ? -18.276 1.957 14.756 1.00 95.44 80 HIS A C 1
ATOM 610 O O . HIS A 1 80 ? -18.304 1.063 13.912 1.00 95.44 80 HIS A O 1
ATOM 616 N N . SER A 1 81 ? -17.943 3.208 14.462 1.00 95.06 81 SER A N 1
ATOM 617 C CA . SER A 1 81 ? -17.572 3.632 13.112 1.00 95.06 81 SER A CA 1
ATOM 618 C C . SER A 1 81 ? -16.275 4.424 13.096 1.00 95.06 81 SER A C 1
ATOM 620 O O . SER A 1 81 ? -16.066 5.277 13.954 1.00 95.06 81 SER A O 1
ATOM 622 N N . ILE A 1 82 ? -15.446 4.194 12.084 1.00 95.31 82 ILE A N 1
ATOM 623 C CA . ILE A 1 82 ? -14.240 4.983 11.814 1.00 95.31 82 ILE A CA 1
ATOM 624 C C . ILE A 1 82 ? -14.084 5.167 10.304 1.00 95.31 82 ILE A C 1
ATOM 626 O O . ILE A 1 82 ? -14.460 4.283 9.523 1.00 95.31 82 ILE A O 1
ATOM 630 N N . SER A 1 83 ? -13.528 6.296 9.862 1.00 94.88 83 SER A N 1
ATOM 631 C CA . SER A 1 83 ? -13.163 6.434 8.451 1.00 94.88 83 SER A CA 1
ATOM 632 C C . SER A 1 83 ? -11.949 5.559 8.120 1.00 94.88 83 SER A C 1
ATOM 634 O O . SER A 1 83 ? -11.062 5.345 8.949 1.00 94.88 83 SER A O 1
ATOM 636 N N . GLY A 1 84 ? -11.851 5.069 6.882 1.00 92.00 84 GLY A N 1
ATOM 637 C CA . GLY A 1 84 ? -10.666 4.315 6.461 1.00 92.00 84 GLY A CA 1
ATOM 638 C C . GLY A 1 84 ? -9.385 5.148 6.524 1.00 92.00 84 GLY A C 1
ATOM 639 O O . GLY A 1 84 ? -8.314 4.615 6.793 1.00 92.00 84 GLY A O 1
ATOM 640 N N . THR A 1 85 ? -9.479 6.467 6.334 1.00 93.06 85 THR A N 1
ATOM 641 C CA . THR A 1 85 ? -8.331 7.377 6.463 1.00 93.06 85 THR A CA 1
ATOM 642 C C . THR A 1 85 ? -7.814 7.441 7.897 1.00 93.06 85 THR A C 1
ATOM 644 O O . THR A 1 85 ? -6.608 7.311 8.105 1.00 93.06 85 THR A O 1
ATOM 647 N N . GLU A 1 86 ? -8.699 7.594 8.882 1.00 93.88 86 GLU A N 1
ATOM 648 C CA . GLU A 1 86 ? -8.319 7.597 10.300 1.00 93.88 86 GLU A CA 1
ATOM 649 C C . GLU A 1 86 ? -7.797 6.231 10.741 1.00 93.88 86 GLU A C 1
ATOM 651 O O . GLU A 1 86 ? -6.778 6.161 11.423 1.00 93.88 86 GLU A O 1
ATOM 656 N N . LEU A 1 87 ? -8.414 5.140 10.279 1.00 93.69 87 LEU A N 1
ATOM 657 C CA . LEU A 1 87 ? -7.956 3.789 10.598 1.00 93.69 87 LEU A CA 1
ATOM 658 C C . LEU A 1 87 ? -6.563 3.496 10.011 1.00 93.69 87 LEU A C 1
ATOM 660 O O . LEU A 1 87 ? -5.709 2.919 10.685 1.00 93.69 87 LEU A O 1
ATOM 664 N N . ARG A 1 88 ? -6.286 3.947 8.777 1.00 92.44 88 ARG A N 1
ATOM 665 C CA . ARG A 1 88 ? -4.936 3.886 8.188 1.00 92.44 88 ARG A CA 1
ATOM 666 C C . ARG A 1 88 ? -3.933 4.699 8.998 1.00 92.44 88 ARG A C 1
ATOM 668 O O . ARG A 1 88 ? -2.826 4.219 9.229 1.00 92.44 88 ARG A O 1
ATOM 675 N N . LYS A 1 89 ? -4.313 5.904 9.435 1.00 92.69 89 LYS A N 1
ATOM 676 C CA . LYS A 1 89 ? -3.467 6.758 10.276 1.00 92.69 89 LYS A CA 1
ATOM 677 C C . LYS A 1 89 ? -3.142 6.068 11.602 1.00 92.69 89 LYS A C 1
ATOM 679 O O . LYS A 1 89 ? -1.972 5.976 11.958 1.00 92.69 89 LYS A O 1
ATOM 684 N N . PHE A 1 90 ? -4.144 5.486 12.259 1.00 93.12 90 PHE A N 1
ATOM 685 C CA . PHE A 1 90 ? -3.955 4.707 13.479 1.00 93.12 90 PHE A CA 1
ATOM 686 C C . PHE A 1 90 ? -2.941 3.569 13.279 1.00 93.12 90 PHE A C 1
ATOM 688 O O . PHE A 1 90 ? -1.988 3.452 14.046 1.00 93.12 90 PHE A O 1
ATOM 695 N N . PHE A 1 91 ? -3.071 2.763 12.217 1.00 92.50 91 PHE A N 1
ATOM 696 C CA . PHE A 1 91 ? -2.097 1.696 11.944 1.00 92.50 91 PHE A CA 1
ATOM 697 C C . PHE A 1 91 ? -0.699 2.216 11.602 1.0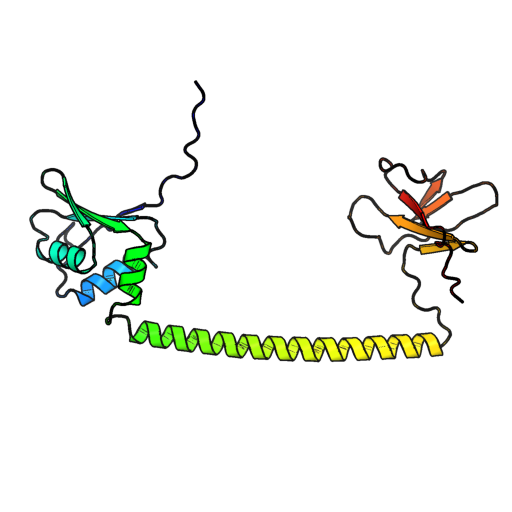0 92.50 91 PHE A C 1
ATOM 699 O O . PHE A 1 91 ? 0.287 1.559 11.934 1.00 92.50 91 PHE A O 1
ATOM 706 N N . ALA A 1 92 ? -0.604 3.366 10.936 1.00 89.31 92 ALA A N 1
ATOM 707 C CA . ALA A 1 92 ? 0.670 3.984 10.593 1.00 89.31 92 ALA A CA 1
ATOM 708 C C . ALA A 1 92 ? 1.401 4.535 11.825 1.00 89.31 92 ALA A C 1
ATOM 710 O O . ALA A 1 92 ? 2.628 4.496 11.852 1.00 89.31 92 ALA A O 1
ATOM 711 N N . GLU A 1 93 ? 0.674 5.003 12.840 1.00 90.25 93 GLU A N 1
ATOM 712 C CA . GLU A 1 93 ? 1.225 5.596 14.067 1.00 90.25 93 GLU A CA 1
ATOM 713 C C . GLU A 1 93 ? 1.380 4.574 15.205 1.00 90.25 93 GLU A C 1
ATOM 715 O O . GLU A 1 93 ? 2.221 4.748 16.084 1.00 90.25 93 GLU A O 1
ATOM 720 N N . SER A 1 94 ? 0.646 3.459 15.162 1.00 88.38 94 SER A N 1
ATOM 721 C CA . SER A 1 94 ? 0.667 2.436 16.211 1.00 88.38 94 SER A CA 1
ATOM 722 C C . SER A 1 94 ? 2.074 1.847 16.433 1.00 88.38 94 SER A C 1
ATOM 724 O O . SER A 1 94 ? 2.730 1.443 15.465 1.00 88.38 94 SER A O 1
ATOM 726 N N . PRO A 1 95 ? 2.565 1.759 17.686 1.00 87.31 95 PRO A N 1
ATOM 727 C CA . PRO A 1 95 ? 3.879 1.187 17.993 1.00 87.31 95 PRO A CA 1
ATOM 728 C C . PRO A 1 95 ? 3.956 -0.320 17.703 1.00 87.31 95 PRO A C 1
ATOM 730 O O . PRO A 1 95 ? 5.034 -0.836 17.430 1.00 87.31 95 PRO A O 1
ATOM 733 N N . ILE A 1 96 ? 2.814 -1.014 17.663 1.00 87.56 96 ILE A N 1
ATOM 734 C CA . ILE A 1 96 ? 2.719 -2.462 17.405 1.00 87.56 96 ILE A CA 1
ATOM 735 C C . ILE A 1 96 ? 3.323 -2.838 16.043 1.00 87.56 96 ILE A C 1
ATOM 737 O O . ILE A 1 96 ? 3.869 -3.925 15.879 1.00 87.56 96 ILE A O 1
ATOM 741 N N . PHE A 1 97 ? 3.260 -1.934 15.061 1.00 87.31 97 PHE A N 1
ATOM 742 C CA . PHE A 1 97 ? 3.741 -2.184 13.699 1.00 87.31 97 PHE A CA 1
ATOM 743 C C . PHE A 1 97 ? 5.105 -1.549 13.407 1.00 87.31 97 PHE A C 1
ATOM 745 O O . PHE A 1 97 ? 5.461 -1.368 12.243 1.00 87.31 97 PHE A O 1
ATOM 752 N N . GLU A 1 98 ? 5.892 -1.195 14.428 1.00 84.56 98 GLU A N 1
ATOM 753 C CA . GLU A 1 98 ? 7.184 -0.532 14.223 1.00 84.56 98 GLU A CA 1
ATOM 754 C C . GLU A 1 98 ? 8.175 -1.377 13.410 1.00 84.56 98 GLU A C 1
ATOM 756 O O . GLU A 1 98 ? 8.820 -0.858 12.497 1.00 84.56 98 GLU A O 1
ATOM 761 N N . GLU A 1 99 ? 8.266 -2.679 13.683 1.00 80.62 99 GLU A N 1
ATOM 762 C CA . GLU A 1 99 ? 9.127 -3.591 12.918 1.00 80.62 99 GLU A CA 1
ATOM 763 C C . GLU A 1 99 ? 8.675 -3.724 11.460 1.00 80.62 99 GLU A C 1
ATOM 765 O O . GLU A 1 99 ? 9.491 -3.686 10.538 1.00 80.62 99 GLU A O 1
ATOM 770 N N . GLU A 1 100 ? 7.363 -3.805 11.230 1.00 79.88 100 GLU A N 1
ATOM 771 C CA . GLU A 1 100 ? 6.798 -3.845 9.883 1.00 79.88 100 GLU A CA 1
ATOM 772 C C . GLU A 1 100 ? 7.106 -2.550 9.114 1.00 79.88 100 GLU A C 1
ATOM 774 O O . GLU A 1 100 ? 7.481 -2.609 7.941 1.00 79.88 100 GLU A O 1
ATOM 779 N N . ARG A 1 101 ? 7.043 -1.385 9.778 1.00 83.31 101 ARG A N 1
ATOM 780 C CA . ARG A 1 101 ? 7.455 -0.095 9.195 1.00 83.31 101 ARG A CA 1
ATOM 781 C C . ARG A 1 101 ? 8.934 -0.090 8.823 1.00 83.31 101 ARG A C 1
ATOM 783 O O . ARG A 1 101 ? 9.266 0.346 7.722 1.00 83.31 101 ARG A O 1
ATOM 790 N N . LYS A 1 102 ? 9.813 -0.587 9.702 1.00 85.81 102 LYS A N 1
ATOM 791 C CA . LYS A 1 102 ? 11.257 -0.693 9.421 1.00 85.81 102 LYS A CA 1
ATOM 792 C C . LYS A 1 102 ? 11.507 -1.566 8.191 1.00 85.81 102 LYS A C 1
ATOM 794 O O . LYS A 1 102 ? 12.222 -1.143 7.285 1.00 85.81 102 LYS A O 1
ATOM 799 N N . ARG A 1 103 ? 10.839 -2.721 8.105 1.00 83.75 103 ARG A N 1
ATOM 800 C CA . ARG A 1 103 ? 10.936 -3.630 6.953 1.00 83.75 103 ARG A CA 1
ATOM 801 C C . ARG A 1 103 ? 10.464 -2.974 5.652 1.00 83.75 103 ARG A C 1
ATOM 803 O O . ARG A 1 103 ? 11.164 -3.047 4.646 1.00 83.75 103 ARG A O 1
ATOM 810 N N . LEU A 1 104 ? 9.303 -2.318 5.666 1.00 84.31 104 LEU A N 1
ATOM 811 C CA . LEU A 1 104 ? 8.757 -1.640 4.483 1.00 84.31 104 LEU A CA 1
ATOM 812 C C . LEU A 1 104 ? 9.632 -0.459 4.036 1.00 84.31 104 LEU A C 1
ATOM 814 O O . LEU A 1 104 ? 9.816 -0.256 2.837 1.00 84.31 104 LEU A O 1
ATOM 818 N N . ALA A 1 105 ? 10.203 0.296 4.978 1.00 86.38 105 ALA A N 1
ATOM 819 C CA . ALA A 1 105 ? 11.127 1.385 4.673 1.00 86.38 105 ALA A CA 1
ATOM 820 C C . ALA A 1 105 ? 12.427 0.871 4.031 1.00 86.38 105 ALA A C 1
ATOM 822 O O . ALA A 1 105 ? 12.908 1.449 3.055 1.00 86.38 105 ALA A O 1
ATOM 823 N N . GLU A 1 106 ? 12.974 -0.238 4.534 1.00 90.00 106 GLU A N 1
ATOM 824 C CA . GLU A 1 106 ? 14.159 -0.871 3.950 1.00 90.00 106 GLU A CA 1
ATOM 825 C C . GLU A 1 106 ? 13.875 -1.412 2.541 1.00 90.00 106 GLU A C 1
ATOM 827 O O . GLU A 1 106 ? 14.674 -1.220 1.621 1.00 90.00 106 GLU A O 1
ATOM 832 N N . GLU A 1 107 ? 12.713 -2.035 2.337 1.00 88.38 107 GLU A N 1
ATOM 833 C CA . GLU A 1 107 ? 12.294 -2.519 1.023 1.00 88.38 107 GLU A CA 1
ATOM 834 C C . GLU A 1 107 ? 12.099 -1.366 0.026 1.00 88.38 107 GLU A C 1
ATOM 836 O O . GLU A 1 107 ? 12.556 -1.449 -1.116 1.00 88.38 107 GLU A O 1
ATOM 841 N N . ALA A 1 108 ? 11.486 -0.260 0.458 1.00 88.69 108 ALA A N 1
ATOM 842 C CA . ALA A 1 108 ? 11.335 0.940 -0.359 1.00 88.69 108 ALA A CA 1
ATOM 843 C C . ALA A 1 108 ? 12.696 1.529 -0.763 1.00 88.69 108 ALA A C 1
ATOM 845 O O . ALA A 1 108 ? 12.892 1.869 -1.931 1.00 88.69 108 ALA A O 1
ATOM 846 N N . LYS A 1 109 ? 13.659 1.576 0.167 1.00 92.88 109 LYS A N 1
ATOM 847 C CA . LYS A 1 109 ? 15.028 2.025 -0.115 1.00 92.88 109 LYS A CA 1
ATOM 848 C C . LYS A 1 109 ? 15.713 1.131 -1.155 1.00 92.88 109 LYS A C 1
ATOM 850 O O . LYS A 1 109 ? 16.234 1.646 -2.141 1.00 92.88 109 LYS A O 1
ATOM 855 N N . LYS A 1 110 ? 15.633 -0.197 -1.001 1.00 92.88 110 LYS A N 1
ATOM 856 C CA . LYS A 1 110 ? 16.182 -1.162 -1.976 1.00 92.88 110 LYS A CA 1
ATOM 857 C C . LYS A 1 110 ? 15.552 -1.011 -3.363 1.00 92.88 110 LYS A C 1
ATOM 859 O O . LYS A 1 110 ? 16.253 -1.070 -4.371 1.00 92.88 110 LYS A O 1
ATOM 864 N N . ARG A 1 111 ? 14.233 -0.794 -3.432 1.00 90.81 111 ARG A N 1
ATOM 865 C CA . ARG A 1 111 ? 13.518 -0.570 -4.701 1.00 90.81 111 ARG A CA 1
ATOM 866 C C . ARG A 1 111 ? 13.958 0.723 -5.385 1.00 90.81 111 ARG A C 1
ATOM 868 O O . ARG A 1 111 ? 14.149 0.720 -6.600 1.00 90.81 111 ARG A O 1
ATOM 875 N N . GLU A 1 112 ? 14.146 1.803 -4.631 1.00 92.88 112 GLU A N 1
ATOM 876 C CA . GLU A 1 112 ? 14.620 3.072 -5.192 1.00 92.88 112 GLU A CA 1
ATOM 877 C C . GLU A 1 112 ? 16.072 2.963 -5.680 1.00 92.88 112 GLU A C 1
ATOM 879 O O . GLU A 1 112 ? 16.375 3.387 -6.793 1.00 92.88 112 GLU A O 1
ATOM 884 N N . GLU A 1 113 ? 16.955 2.301 -4.928 1.00 93.25 113 GLU A N 1
ATOM 885 C CA . GLU A 1 113 ? 18.334 2.032 -5.360 1.00 93.25 113 GLU A CA 1
ATOM 886 C C . GLU A 1 1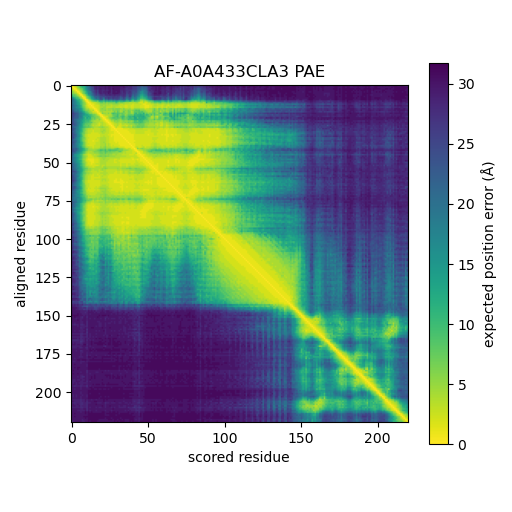13 ? 18.380 1.212 -6.663 1.00 93.25 113 GLU A C 1
ATOM 888 O O . GLU A 1 113 ? 19.102 1.564 -7.603 1.00 93.25 113 GLU A O 1
ATOM 893 N N . ALA A 1 114 ? 17.556 0.163 -6.769 1.00 92.94 114 ALA A N 1
ATOM 894 C CA . ALA A 1 114 ? 17.434 -0.637 -7.987 1.00 92.94 114 ALA A CA 1
ATOM 895 C C . ALA A 1 114 ? 16.907 0.189 -9.173 1.00 92.94 114 ALA A C 1
ATOM 897 O O . ALA A 1 114 ? 17.417 0.076 -10.291 1.00 92.94 114 ALA A O 1
ATOM 898 N N . ARG A 1 115 ? 15.923 1.064 -8.935 1.00 92.75 115 ARG A N 1
ATOM 899 C CA . ARG A 1 115 ? 15.366 1.958 -9.957 1.00 92.75 115 ARG A CA 1
ATOM 900 C C . ARG A 1 115 ? 16.404 2.957 -10.463 1.00 92.75 115 ARG A C 1
ATOM 902 O O . ARG A 1 115 ? 16.521 3.146 -11.672 1.00 92.75 115 ARG A O 1
ATOM 909 N N . GLN A 1 116 ? 17.178 3.564 -9.566 1.00 93.81 116 GLN A N 1
ATOM 910 C CA . GLN A 1 116 ? 18.250 4.494 -9.929 1.00 93.81 116 GLN A CA 1
ATOM 911 C C . GLN A 1 116 ? 19.339 3.804 -10.756 1.00 93.81 116 GLN A C 1
ATOM 913 O O . GLN A 1 116 ? 19.805 4.361 -11.751 1.00 93.81 116 GLN A O 1
ATOM 918 N N . LYS A 1 117 ? 19.711 2.568 -10.398 1.00 94.88 117 LYS A N 1
ATOM 919 C CA . LYS A 1 117 ? 20.665 1.771 -11.178 1.00 94.88 117 LYS A CA 1
ATOM 920 C C . LYS A 1 117 ? 20.136 1.469 -12.585 1.00 94.88 117 LYS A C 1
ATOM 922 O O . LYS A 1 117 ? 20.829 1.742 -13.561 1.00 94.88 117 LYS A O 1
ATOM 927 N N . ALA A 1 118 ? 18.888 1.014 -12.696 1.00 91.94 118 ALA A N 1
ATOM 928 C CA . ALA A 1 118 ? 18.256 0.734 -13.985 1.00 91.94 118 ALA A CA 1
ATOM 929 C C . ALA A 1 118 ? 18.148 1.985 -14.877 1.00 91.94 118 ALA A C 1
ATOM 931 O O . ALA A 1 118 ? 18.349 1.908 -16.088 1.00 91.94 118 ALA A O 1
ATOM 932 N N . LEU A 1 119 ? 17.865 3.153 -14.290 1.00 92.25 119 LEU A N 1
ATOM 933 C CA . LEU A 1 119 ? 17.827 4.421 -15.023 1.00 92.25 119 LEU A CA 1
ATOM 934 C C . LEU A 1 119 ? 19.204 4.818 -15.567 1.00 92.25 119 LEU A C 1
ATOM 936 O O . LEU A 1 119 ? 19.292 5.255 -16.716 1.00 92.25 119 LEU A O 1
ATOM 940 N N . LYS A 1 120 ? 20.272 4.640 -14.779 1.00 94.19 120 LYS A N 1
ATOM 941 C CA . LYS A 1 120 ? 21.650 4.900 -15.226 1.00 94.19 120 LYS A CA 1
ATOM 942 C C . LYS A 1 120 ? 22.054 3.969 -16.366 1.00 94.19 120 LYS A C 1
ATOM 944 O O . LYS A 1 120 ? 22.488 4.451 -17.408 1.00 94.19 120 LYS A O 1
ATOM 949 N N . GLU A 1 121 ? 21.815 2.669 -16.222 1.00 91.25 121 GLU A N 1
ATOM 950 C CA . GLU A 1 121 ? 22.115 1.681 -17.268 1.00 91.25 121 GLU A CA 1
ATOM 951 C C . GLU A 1 121 ? 21.332 1.961 -18.563 1.00 91.25 121 GLU A C 1
ATOM 953 O O . GLU A 1 121 ? 21.885 1.917 -19.665 1.00 91.25 121 GLU A O 1
ATOM 958 N N . ALA A 1 122 ? 20.049 2.323 -18.453 1.00 91.38 122 ALA A N 1
ATOM 959 C CA . ALA A 1 122 ? 19.231 2.694 -19.606 1.00 91.38 122 ALA A CA 1
ATOM 960 C C . ALA A 1 122 ? 19.742 3.968 -20.300 1.00 91.38 122 ALA A C 1
ATOM 962 O O . ALA A 1 122 ? 19.719 4.053 -21.533 1.00 91.38 122 ALA A O 1
ATOM 963 N N . HIS A 1 123 ? 20.207 4.951 -19.525 1.00 91.50 123 HIS A N 1
ATOM 964 C CA . HIS A 1 123 ? 20.800 6.175 -20.053 1.00 91.50 123 HIS A CA 1
ATOM 965 C C . HIS A 1 123 ? 22.109 5.888 -20.801 1.00 91.50 123 HIS A C 1
ATOM 967 O O . HIS A 1 123 ? 22.265 6.305 -21.948 1.00 91.50 123 HIS A O 1
ATOM 973 N N . GLU A 1 124 ? 23.017 5.116 -20.203 1.00 92.56 124 GLU A N 1
ATOM 974 C CA . GLU A 1 124 ? 24.288 4.725 -20.827 1.00 92.56 124 GLU A CA 1
ATOM 975 C C . GLU A 1 124 ? 24.071 3.940 -22.128 1.00 92.56 124 GLU A C 1
ATOM 977 O O . GLU A 1 124 ? 24.690 4.236 -23.155 1.00 92.56 124 GLU A O 1
ATOM 982 N N . LEU A 1 125 ? 23.125 2.996 -22.134 1.00 90.88 125 LEU A N 1
ATOM 983 C CA . LEU A 1 125 ? 22.771 2.242 -23.337 1.00 90.88 125 LEU A CA 1
ATOM 984 C C . LEU A 1 125 ? 22.206 3.148 -24.440 1.00 90.88 125 LEU A C 1
ATOM 986 O O . LEU A 1 125 ? 22.487 2.941 -25.625 1.00 90.88 125 LEU A O 1
ATOM 990 N N . ARG A 1 126 ? 21.397 4.147 -24.070 1.00 88.06 126 ARG A N 1
ATOM 991 C CA . ARG A 1 126 ? 20.826 5.110 -25.019 1.00 88.06 126 ARG A CA 1
ATOM 992 C C . ARG A 1 126 ? 21.913 5.963 -25.665 1.00 88.06 126 ARG A C 1
ATOM 994 O O . ARG A 1 126 ? 21.882 6.128 -26.884 1.00 88.06 126 ARG A O 1
ATOM 1001 N N . GLU A 1 127 ? 22.869 6.448 -24.880 1.00 89.56 127 GLU A N 1
ATOM 1002 C CA . GLU A 1 127 ? 23.998 7.229 -25.390 1.00 89.56 127 GLU A CA 1
ATOM 1003 C C . GLU A 1 127 ? 24.899 6.391 -26.303 1.00 89.56 127 GLU A C 1
ATOM 1005 O O . GLU A 1 127 ? 25.261 6.846 -27.390 1.00 89.56 127 GLU A O 1
ATOM 1010 N N . ARG A 1 128 ? 25.173 5.127 -25.949 1.00 89.50 128 ARG A N 1
ATOM 1011 C CA . ARG A 1 128 ? 25.936 4.219 -26.821 1.00 89.50 128 ARG A CA 1
ATOM 1012 C C . ARG A 1 128 ? 25.238 3.999 -28.164 1.00 89.50 128 ARG A C 1
ATOM 1014 O O . ARG A 1 128 ? 25.842 4.195 -29.213 1.00 89.50 128 ARG A O 1
ATOM 1021 N N . ARG A 1 129 ? 23.936 3.692 -28.143 1.00 86.50 129 ARG A N 1
ATOM 1022 C CA . ARG A 1 129 ? 23.130 3.519 -29.366 1.00 86.50 129 ARG A CA 1
ATOM 1023 C C . ARG A 1 129 ? 23.049 4.788 -30.208 1.00 86.50 129 ARG A C 1
ATOM 1025 O O . ARG A 1 129 ? 22.904 4.703 -31.425 1.00 86.50 129 ARG A O 1
ATOM 1032 N N . LYS A 1 130 ? 23.078 5.965 -29.580 1.00 89.62 130 LYS A N 1
ATOM 1033 C CA . LYS A 1 130 ? 23.092 7.245 -30.291 1.00 89.62 130 LYS A CA 1
ATOM 1034 C C . LYS A 1 130 ? 24.405 7.419 -31.057 1.00 89.62 130 LYS A C 1
ATOM 1036 O O . LYS A 1 130 ? 24.342 7.686 -32.253 1.00 89.62 130 LYS A O 1
ATOM 1041 N N . LYS A 1 131 ? 25.549 7.164 -30.412 1.00 89.56 131 LYS A N 1
ATOM 1042 C CA . LYS A 1 131 ? 26.872 7.199 -31.059 1.00 89.56 131 LYS A CA 1
ATOM 1043 C C . LYS A 1 131 ? 26.984 6.188 -32.201 1.00 89.56 131 LYS A C 1
ATOM 1045 O O . LYS A 1 131 ? 27.299 6.580 -33.317 1.00 89.56 131 LYS A O 1
ATOM 1050 N N . GLU A 1 132 ? 26.588 4.933 -31.972 1.00 85.50 132 GLU A N 1
ATOM 1051 C CA . GLU A 1 132 ? 26.570 3.884 -33.010 1.00 85.50 132 GLU A CA 1
ATOM 1052 C C . GLU A 1 132 ? 25.732 4.307 -34.237 1.00 85.50 132 GLU A C 1
ATOM 1054 O O . GLU A 1 132 ? 26.111 4.076 -35.385 1.00 85.50 132 GLU A O 1
ATOM 1059 N N . ARG A 1 133 ? 24.585 4.970 -34.019 1.00 80.50 133 ARG A N 1
ATOM 1060 C CA . ARG A 1 133 ? 23.742 5.497 -35.107 1.00 80.50 133 ARG A CA 1
ATOM 1061 C C . ARG A 1 133 ? 24.383 6.668 -35.844 1.00 80.50 133 ARG A C 1
ATOM 1063 O O . ARG A 1 133 ? 24.202 6.779 -37.056 1.00 80.50 133 ARG A O 1
ATOM 1070 N N . GLU A 1 134 ? 25.062 7.559 -35.131 1.00 82.19 134 GLU A N 1
ATOM 1071 C CA . GLU A 1 134 ? 25.766 8.700 -35.719 1.00 82.19 134 GLU A CA 1
ATOM 1072 C C . GLU A 1 134 ? 26.949 8.228 -36.575 1.00 82.19 134 GLU A C 1
ATOM 1074 O O . GLU A 1 134 ? 27.059 8.649 -37.726 1.00 82.19 134 GLU A O 1
ATOM 1079 N N . GLU A 1 135 ? 27.741 7.273 -36.084 1.00 84.44 135 GLU A N 1
ATOM 1080 C CA . GLU A 1 135 ? 28.838 6.637 -36.824 1.00 84.44 135 GLU A CA 1
ATOM 1081 C C . GLU A 1 135 ? 28.330 5.884 -38.059 1.00 84.44 135 GLU A C 1
ATOM 1083 O O . GLU A 1 135 ? 28.825 6.100 -39.166 1.00 84.44 135 GLU A O 1
ATOM 1088 N N . ALA A 1 136 ? 27.276 5.072 -37.916 1.00 79.69 136 ALA A N 1
ATOM 1089 C CA . ALA A 1 136 ? 26.663 4.372 -39.045 1.00 79.69 136 ALA A CA 1
ATOM 1090 C C . ALA A 1 136 ? 26.112 5.345 -40.102 1.00 79.69 136 ALA A C 1
ATOM 1092 O O . ALA A 1 136 ? 26.192 5.085 -41.306 1.00 79.69 136 ALA A O 1
ATOM 1093 N N . ARG A 1 137 ? 25.562 6.491 -39.676 1.00 75.56 137 ARG A N 1
ATOM 1094 C CA . ARG A 1 137 ? 25.102 7.546 -40.587 1.00 75.56 137 ARG A CA 1
ATOM 1095 C C . ARG A 1 137 ? 26.275 8.223 -41.295 1.00 75.56 137 ARG A C 1
ATOM 1097 O O . ARG A 1 137 ? 26.182 8.435 -42.502 1.00 75.56 137 ARG A O 1
ATOM 1104 N N . ALA A 1 138 ? 27.349 8.544 -40.578 1.00 76.69 138 ALA A N 1
ATOM 1105 C CA . ALA A 1 138 ? 28.547 9.159 -41.142 1.00 76.69 138 ALA A CA 1
ATOM 1106 C C . ALA A 1 138 ? 29.229 8.236 -42.166 1.00 76.69 138 ALA A C 1
ATOM 1108 O O . ALA A 1 138 ? 29.480 8.661 -43.292 1.00 76.69 138 ALA A O 1
ATOM 1109 N N . ALA A 1 139 ? 29.420 6.955 -41.830 1.00 79.69 139 ALA A N 1
ATOM 1110 C CA . ALA A 1 139 ? 29.983 5.948 -42.733 1.00 79.69 139 ALA A CA 1
ATOM 1111 C C . ALA A 1 139 ? 29.146 5.791 -44.013 1.00 79.69 139 ALA A C 1
ATOM 1113 O O . ALA A 1 139 ? 29.676 5.684 -45.117 1.00 79.69 139 ALA A O 1
ATOM 1114 N N . ARG A 1 140 ? 27.818 5.842 -43.882 1.00 69.12 140 ARG A N 1
ATOM 1115 C CA . ARG A 1 140 ? 26.898 5.751 -45.016 1.00 69.12 140 ARG A CA 1
ATOM 1116 C C . ARG A 1 140 ? 26.957 6.979 -45.936 1.00 69.12 140 ARG A C 1
ATOM 1118 O O . ARG A 1 140 ? 26.878 6.806 -47.148 1.00 69.12 140 ARG A O 1
ATOM 1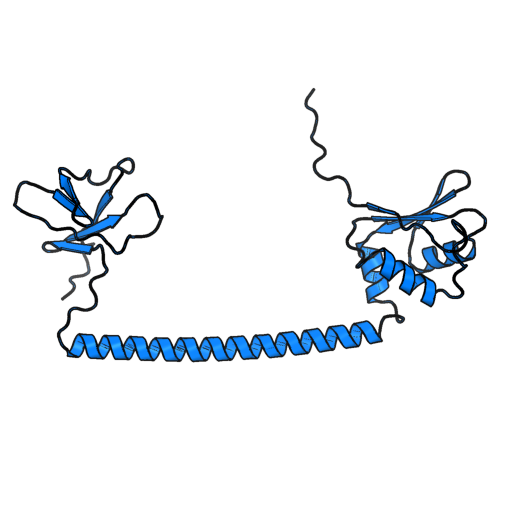125 N N . ILE A 1 141 ? 27.109 8.186 -45.381 1.00 71.31 141 ILE A N 1
ATOM 1126 C CA . ILE A 1 141 ? 27.333 9.418 -46.163 1.00 71.31 141 ILE A CA 1
ATOM 1127 C C . ILE A 1 141 ? 28.683 9.345 -46.890 1.00 71.31 141 ILE A C 1
ATOM 1129 O O . ILE A 1 141 ? 28.742 9.636 -48.081 1.00 71.31 141 ILE A O 1
ATOM 1133 N N . ALA A 1 142 ? 29.744 8.906 -46.203 1.00 72.56 142 ALA A N 1
ATOM 1134 C CA . ALA A 1 142 ? 31.078 8.755 -46.788 1.00 72.56 142 ALA A CA 1
ATOM 1135 C C . ALA A 1 142 ? 31.109 7.739 -47.945 1.00 72.56 142 ALA A C 1
ATOM 1137 O O . ALA A 1 142 ? 31.825 7.936 -48.920 1.00 72.56 142 ALA A O 1
ATOM 1138 N N . ALA A 1 143 ? 30.280 6.693 -47.881 1.00 76.44 143 ALA A N 1
ATOM 1139 C CA . ALA A 1 143 ? 30.118 5.710 -48.953 1.00 76.44 143 ALA A CA 1
ATOM 1140 C C . ALA A 1 143 ? 29.319 6.225 -50.173 1.00 76.44 143 ALA A C 1
ATOM 1142 O O . ALA A 1 143 ? 29.007 5.440 -51.067 1.00 76.44 143 ALA A O 1
ATOM 1143 N N . GLY A 1 144 ? 28.916 7.503 -50.207 1.00 59.56 144 GLY A N 1
ATOM 1144 C CA . GLY A 1 144 ? 28.131 8.084 -51.305 1.00 59.56 144 GLY A CA 1
ATOM 1145 C C . GLY A 1 144 ? 26.703 7.536 -51.413 1.00 59.56 144 GLY A C 1
ATOM 1146 O O . GLY A 1 144 ? 25.982 7.840 -52.364 1.00 59.56 144 GLY A O 1
ATOM 1147 N N . LEU A 1 145 ? 26.265 6.732 -50.439 1.00 56.22 145 LEU A N 1
ATOM 1148 C CA . LEU A 1 145 ? 24.904 6.223 -50.386 1.00 56.22 145 LEU A CA 1
ATOM 1149 C C . LEU A 1 145 ? 23.981 7.362 -49.944 1.00 56.22 145 LEU A C 1
ATOM 1151 O O . LEU A 1 145 ? 24.268 8.026 -48.943 1.00 56.22 145 LEU A O 1
ATOM 1155 N N . PRO A 1 146 ? 22.833 7.575 -50.615 1.00 54.53 146 PRO A N 1
ATOM 1156 C CA . PRO A 1 146 ? 21.912 8.630 -50.228 1.00 54.53 146 PRO A CA 1
ATOM 1157 C C . PRO A 1 146 ? 21.543 8.467 -48.751 1.00 54.53 146 PRO A C 1
ATOM 1159 O O . PRO A 1 146 ? 21.184 7.362 -48.300 1.00 54.53 146 PRO A O 1
ATOM 1162 N N . ALA A 1 147 ? 21.645 9.570 -47.996 1.00 55.06 147 ALA A N 1
ATOM 1163 C CA . ALA A 1 147 ? 21.116 9.669 -46.642 1.00 55.06 147 ALA A CA 1
ATOM 1164 C C . ALA A 1 147 ? 19.708 9.077 -46.686 1.00 55.06 147 ALA A C 1
ATOM 1166 O O . ALA A 1 147 ? 18.925 9.475 -47.546 1.00 55.06 147 ALA A O 1
ATOM 1167 N N . THR A 1 148 ? 19.442 8.046 -45.878 1.00 47.81 148 THR A N 1
ATOM 1168 C CA . THR A 1 148 ? 18.223 7.224 -45.961 1.00 47.81 148 THR A CA 1
ATOM 1169 C C . THR A 1 148 ? 17.017 8.078 -46.335 1.00 47.81 148 THR A C 1
ATOM 1171 O O . THR A 1 148 ? 16.567 8.878 -45.513 1.00 47.81 148 THR A O 1
ATOM 1174 N N . ARG A 1 149 ? 16.530 7.936 -47.581 1.00 49.00 149 ARG A N 1
ATOM 1175 C CA . ARG A 1 149 ? 15.270 8.545 -48.018 1.00 49.00 149 ARG A CA 1
ATOM 1176 C C . ARG A 1 149 ? 14.236 8.196 -46.954 1.00 49.00 149 ARG A C 1
ATOM 1178 O O . ARG A 1 149 ? 14.091 7.016 -46.620 1.00 49.00 149 ARG A O 1
ATOM 1185 N N . LYS A 1 150 ? 13.545 9.192 -46.393 1.00 47.44 150 LYS A N 1
ATOM 1186 C CA . LYS A 1 150 ? 12.377 8.907 -45.559 1.00 47.44 150 LYS A CA 1
ATOM 1187 C C . LYS A 1 150 ? 11.392 8.158 -46.458 1.00 47.44 150 LYS A C 1
ATOM 1189 O O . LYS A 1 150 ? 10.947 8.688 -47.472 1.00 47.44 150 LYS A O 1
ATOM 1194 N N . ARG A 1 151 ? 11.151 6.881 -46.154 1.00 47.12 151 ARG A N 1
ATOM 1195 C CA . ARG A 1 151 ? 10.188 6.048 -46.884 1.00 47.12 151 ARG A CA 1
ATOM 1196 C C . ARG A 1 151 ? 8.835 6.775 -46.882 1.00 47.12 151 ARG A C 1
ATOM 1198 O O . ARG A 1 151 ? 8.378 7.180 -45.819 1.00 47.12 151 ARG A O 1
ATOM 1205 N N . GLY A 1 152 ? 8.239 6.965 -48.062 1.00 49.62 152 GLY A N 1
ATOM 1206 C CA . GLY A 1 152 ? 6.996 7.727 -48.244 1.00 49.62 152 GLY A CA 1
ATOM 1207 C C . GLY A 1 152 ? 7.154 9.172 -48.745 1.00 49.62 152 GLY A C 1
ATOM 1208 O O . GLY A 1 152 ? 6.138 9.853 -48.868 1.00 49.62 152 GLY A O 1
ATOM 1209 N N . GLU A 1 153 ? 8.376 9.639 -49.047 1.00 54.31 153 GLU A N 1
ATOM 1210 C CA . GLU A 1 153 ? 8.626 10.938 -49.697 1.00 54.31 153 GLU A CA 1
ATOM 1211 C C . GLU A 1 153 ? 9.104 10.762 -51.157 1.00 54.31 153 GLU A C 1
ATOM 1213 O O . GLU A 1 153 ? 10.109 10.088 -51.401 1.00 54.31 153 GLU A O 1
ATOM 1218 N N . LEU A 1 154 ? 8.426 11.397 -52.122 1.00 50.50 154 LEU A N 1
ATOM 1219 C CA . LEU A 1 154 ? 8.916 11.607 -53.495 1.00 50.50 154 LEU A CA 1
ATOM 1220 C C . LEU A 1 154 ? 9.303 13.075 -53.665 1.00 50.50 154 LEU A C 1
ATOM 1222 O O . LEU A 1 154 ? 8.556 13.962 -53.268 1.00 50.50 154 LEU A O 1
ATOM 1226 N N . ARG A 1 155 ? 10.461 13.331 -54.272 1.00 52.19 155 ARG A N 1
ATOM 1227 C CA . ARG A 1 155 ? 10.894 14.681 -54.643 1.00 52.19 155 ARG A CA 1
ATOM 1228 C C . ARG A 1 155 ? 10.806 14.836 -56.153 1.00 52.19 155 ARG A C 1
ATOM 1230 O O . ARG A 1 155 ? 11.377 14.005 -56.858 1.00 52.19 155 ARG A O 1
ATOM 1237 N N . VAL A 1 156 ? 10.119 15.874 -56.621 1.00 48.31 156 VAL A N 1
ATOM 1238 C CA . VAL A 1 156 ? 10.070 16.243 -58.043 1.00 48.31 156 VAL A CA 1
ATOM 1239 C C . VAL A 1 156 ? 10.356 17.732 -58.150 1.00 48.31 156 VAL A C 1
ATOM 1241 O O . VAL A 1 156 ? 9.590 18.549 -57.643 1.00 48.31 156 VAL A O 1
ATOM 1244 N N . GLY A 1 157 ? 11.490 18.082 -58.759 1.00 57.50 157 GLY A N 1
ATOM 1245 C CA . GLY A 1 157 ? 12.013 19.448 -58.697 1.00 57.50 157 GLY A CA 1
ATOM 1246 C C . GLY A 1 157 ? 12.200 19.904 -57.246 1.00 57.50 157 GLY A C 1
ATOM 1247 O O . GLY A 1 157 ? 12.773 19.177 -56.433 1.00 57.50 157 GLY A O 1
ATOM 1248 N N . ASP A 1 158 ? 11.672 21.085 -56.930 1.00 52.19 158 ASP A N 1
ATOM 1249 C CA . ASP A 1 158 ? 11.708 21.678 -55.587 1.00 52.19 158 ASP A CA 1
ATOM 1250 C C . ASP A 1 158 ? 10.600 21.151 -54.652 1.00 52.19 158 ASP A C 1
ATOM 1252 O O . ASP A 1 158 ? 10.614 21.425 -53.451 1.00 52.19 158 ASP A O 1
ATOM 1256 N N . ASP A 1 159 ? 9.636 20.385 -55.166 1.00 49.66 159 ASP A N 1
ATOM 1257 C CA . ASP A 1 159 ? 8.482 19.916 -54.401 1.00 49.66 159 ASP A CA 1
ATOM 1258 C C . ASP A 1 159 ? 8.735 18.575 -53.699 1.00 49.66 159 ASP A C 1
ATOM 1260 O O . ASP A 1 159 ? 9.368 17.660 -54.238 1.00 49.66 159 ASP A O 1
ATOM 1264 N N . VAL A 1 160 ? 8.158 18.425 -52.500 1.00 57.00 160 VAL A N 1
ATOM 1265 C CA . VAL A 1 160 ? 8.130 17.154 -51.763 1.00 57.00 160 VAL A CA 1
ATOM 1266 C C . VAL A 1 160 ? 6.697 16.638 -51.674 1.00 57.00 160 VAL A C 1
ATOM 1268 O O . VAL A 1 160 ? 5.813 17.301 -51.137 1.00 57.00 160 VAL A O 1
ATOM 1271 N N . TYR A 1 161 ? 6.481 15.414 -52.140 1.00 55.91 161 TYR A N 1
ATOM 1272 C CA . TYR A 1 161 ? 5.216 14.695 -52.057 1.00 55.91 161 TYR A CA 1
ATOM 1273 C C . TYR A 1 161 ? 5.280 13.656 -50.940 1.00 55.91 161 TYR A C 1
ATOM 1275 O O . TYR A 1 161 ? 6.189 12.823 -50.922 1.00 55.91 161 TYR A O 1
ATOM 1283 N N . ARG A 1 162 ? 4.319 13.693 -50.010 1.00 58.12 162 ARG A N 1
ATOM 1284 C CA . ARG A 1 162 ? 4.225 12.765 -48.869 1.00 58.12 162 ARG A CA 1
ATOM 1285 C C . ARG A 1 162 ? 2.946 11.939 -48.927 1.00 58.12 162 ARG A C 1
ATOM 1287 O O . ARG A 1 162 ? 1.881 12.482 -49.209 1.00 58.12 162 ARG A O 1
ATOM 1294 N N . TYR A 1 163 ? 3.036 10.647 -48.608 1.00 57.41 163 TYR A N 1
ATOM 1295 C CA . TYR A 1 163 ? 1.882 9.738 -48.568 1.00 57.41 163 TYR A CA 1
ATOM 1296 C C . TYR A 1 163 ? 1.432 9.378 -47.141 1.00 57.41 163 TYR A C 1
ATOM 1298 O O . TYR A 1 163 ? 2.253 9.007 -46.299 1.00 57.41 163 TYR A O 1
ATOM 1306 N N . ARG A 1 164 ? 0.110 9.391 -46.895 1.00 54.41 164 ARG A N 1
ATOM 1307 C CA . ARG A 1 164 ? -0.523 8.931 -45.645 1.00 54.41 164 ARG A CA 1
ATOM 1308 C C . ARG A 1 164 ? -1.643 7.915 -45.919 1.00 54.41 164 ARG A C 1
ATOM 1310 O O . ARG A 1 164 ? -2.542 8.178 -46.714 1.00 54.41 164 ARG A O 1
ATOM 1317 N N . ALA A 1 165 ? -1.620 6.782 -45.208 1.00 49.88 165 ALA A N 1
ATOM 1318 C CA . ALA A 1 165 ? -2.692 5.779 -45.224 1.00 49.88 165 ALA A CA 1
ATOM 1319 C C . ALA A 1 165 ? -3.612 5.928 -43.998 1.00 49.88 165 ALA A C 1
ATOM 1321 O O . ALA A 1 165 ? -3.134 6.170 -42.889 1.00 49.88 165 ALA A O 1
ATOM 1322 N N . ARG A 1 166 ? -4.926 5.749 -44.182 1.00 47.88 166 ARG A N 1
ATOM 1323 C CA . ARG A 1 166 ? -5.980 6.066 -43.193 1.00 47.88 166 ARG A CA 1
ATOM 1324 C C . ARG A 1 166 ? -5.929 5.255 -41.885 1.00 47.88 166 ARG A C 1
ATOM 1326 O O . ARG A 1 166 ? -6.414 5.734 -40.868 1.00 47.88 166 ARG A O 1
ATOM 1333 N N . ALA A 1 167 ? -5.353 4.049 -41.892 1.00 45.25 167 ALA A N 1
ATOM 1334 C CA . ALA A 1 167 ? -5.455 3.104 -40.768 1.00 45.25 167 ALA A CA 1
ATOM 1335 C C . ALA A 1 167 ? -4.616 3.483 -39.535 1.00 45.25 167 ALA A C 1
ATOM 1337 O O . ALA A 1 167 ? -4.827 2.959 -38.446 1.00 45.25 167 ALA A O 1
ATOM 1338 N N . THR A 1 168 ? -3.666 4.398 -39.687 1.00 43.25 168 THR A N 1
ATOM 1339 C CA . THR A 1 168 ? -2.790 4.825 -38.604 1.00 43.25 168 THR A CA 1
ATOM 1340 C C . THR A 1 168 ? -2.581 6.323 -38.720 1.00 43.25 168 THR A C 1
ATOM 1342 O O . THR A 1 168 ? -2.278 6.824 -39.800 1.00 43.25 168 THR A O 1
ATOM 1345 N N . SER A 1 169 ? -2.637 7.063 -37.614 1.00 42.03 169 SER A N 1
ATOM 1346 C CA . SER A 1 169 ? -2.217 8.475 -37.532 1.00 42.03 169 SER A CA 1
ATOM 1347 C C . SER A 1 169 ? -0.721 8.697 -37.840 1.00 42.03 169 SER A C 1
ATOM 1349 O O . SER A 1 169 ? 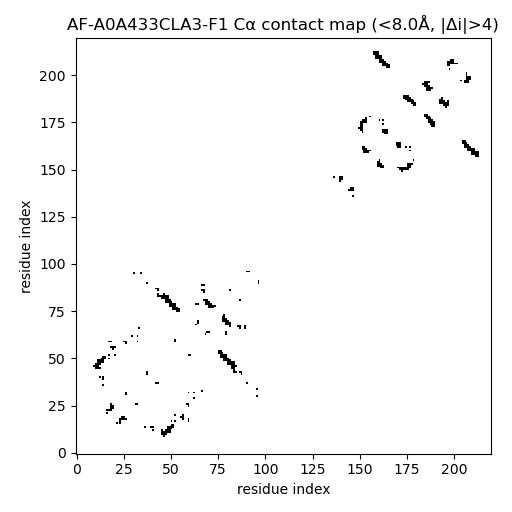-0.168 9.747 -37.532 1.00 42.03 169 SER A O 1
ATOM 1351 N N . PHE A 1 170 ? -0.067 7.706 -38.444 1.00 39.28 170 PHE A N 1
ATOM 1352 C CA . PHE A 1 170 ? 1.354 7.584 -38.693 1.00 39.28 170 PHE A CA 1
ATOM 1353 C C . PHE A 1 170 ? 1.608 7.452 -40.199 1.00 39.28 170 PHE A C 1
ATOM 1355 O O . PHE A 1 170 ? 0.899 6.733 -40.907 1.00 39.28 170 PHE A O 1
ATOM 1362 N N . TRP A 1 171 ? 2.638 8.148 -40.675 1.00 49.00 171 TRP A N 1
ATOM 1363 C CA . TRP A 1 171 ? 3.160 8.052 -42.037 1.00 49.00 171 TRP A CA 1
ATOM 1364 C C . TRP A 1 171 ? 3.625 6.615 -42.311 1.00 49.00 171 TRP A C 1
ATOM 1366 O O . TRP A 1 171 ? 4.440 6.074 -41.560 1.00 49.00 171 TRP A O 1
ATOM 1376 N N . GLN A 1 172 ? 3.087 5.970 -43.349 1.00 42.09 172 GLN A N 1
ATOM 1377 C CA . GLN A 1 172 ? 3.413 4.574 -43.641 1.00 42.09 172 GLN A CA 1
ATOM 1378 C C . GLN A 1 172 ? 4.682 4.463 -44.494 1.00 42.09 172 GLN A C 1
ATOM 1380 O O . GLN A 1 172 ? 4.784 5.029 -45.579 1.00 42.09 172 GLN A O 1
ATOM 1385 N N . ASN A 1 173 ? 5.634 3.664 -44.011 1.00 41.66 173 ASN A N 1
ATOM 1386 C CA . ASN A 1 173 ? 6.967 3.458 -44.588 1.00 41.66 173 ASN A CA 1
ATOM 1387 C C . ASN A 1 173 ? 6.993 2.567 -45.863 1.00 41.66 173 ASN A C 1
ATOM 1389 O O . ASN A 1 173 ? 8.044 2.014 -46.199 1.00 41.66 173 ASN A O 1
ATOM 1393 N N . SER A 1 174 ? 5.874 2.355 -46.561 1.00 41.06 174 SER A N 1
ATOM 1394 C CA . SER A 1 174 ? 5.745 1.331 -47.623 1.00 41.06 174 SER A CA 1
ATOM 1395 C C . SER A 1 174 ? 5.243 1.833 -48.989 1.00 41.06 174 SER A C 1
ATOM 1397 O O . SER A 1 174 ? 5.091 1.023 -49.905 1.00 41.06 174 SER A O 1
ATOM 1399 N N . GLY A 1 175 ? 5.029 3.141 -49.176 1.00 43.19 175 GLY A N 1
ATOM 1400 C CA . GLY A 1 175 ? 4.639 3.722 -50.472 1.00 43.19 175 GLY A CA 1
ATOM 1401 C C . GLY A 1 175 ? 5.829 4.271 -51.272 1.00 43.19 175 GLY A C 1
ATOM 1402 O O . GLY A 1 175 ? 6.645 5.008 -50.717 1.00 43.19 175 GLY A O 1
ATOM 1403 N N . ILE A 1 176 ? 5.924 3.940 -52.566 1.00 46.56 176 ILE 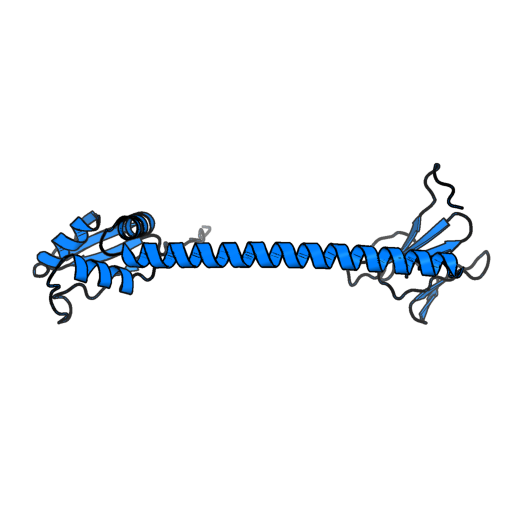A N 1
ATOM 1404 C CA . ILE A 1 176 ? 6.860 4.556 -53.526 1.00 46.56 176 ILE A CA 1
ATOM 1405 C C . ILE A 1 176 ? 6.033 5.405 -54.487 1.00 46.56 176 ILE A C 1
ATOM 1407 O O . ILE A 1 176 ? 5.484 4.892 -55.452 1.00 46.56 176 ILE A O 1
ATOM 1411 N N . VAL A 1 177 ? 5.952 6.707 -54.238 1.00 48.84 177 VAL A N 1
ATOM 1412 C CA . VAL A 1 177 ? 5.279 7.631 -55.157 1.00 48.84 177 VAL A CA 1
ATOM 1413 C C . VAL A 1 177 ? 6.183 7.818 -56.387 1.00 48.84 177 VAL A C 1
ATOM 1415 O O . VAL A 1 177 ? 7.381 8.040 -56.220 1.00 48.84 177 VAL A O 1
ATOM 1418 N N . GLN A 1 178 ? 5.646 7.717 -57.606 1.00 45.53 178 GLN A N 1
ATOM 1419 C CA . GLN A 1 178 ? 6.374 7.950 -58.862 1.00 45.53 178 GLN A CA 1
ATOM 1420 C C . GLN A 1 178 ? 5.494 8.781 -59.801 1.00 45.53 178 GLN A C 1
ATOM 1422 O O . GLN A 1 178 ? 4.347 8.414 -60.029 1.00 45.53 178 GLN A O 1
ATOM 1427 N N . GLU A 1 179 ? 6.025 9.884 -60.327 1.00 46.22 179 GLU A N 1
ATOM 1428 C CA . GLU A 1 179 ? 5.360 10.708 -61.342 1.00 46.22 179 GLU A CA 1
ATOM 1429 C C . GLU A 1 179 ? 5.749 10.207 -62.737 1.00 46.22 179 GLU A C 1
ATOM 1431 O O . GLU A 1 179 ? 6.935 9.993 -63.004 1.00 46.22 179 GLU A O 1
ATOM 1436 N N . VAL A 1 180 ? 4.772 9.999 -63.625 1.00 41.81 180 VAL A N 1
ATOM 1437 C CA . VAL A 1 180 ? 5.027 9.614 -65.020 1.00 41.81 180 VAL A CA 1
ATOM 1438 C C . VAL A 1 180 ? 4.185 10.481 -65.949 1.00 41.81 180 VAL A C 1
ATOM 1440 O O . VAL A 1 180 ? 3.014 10.212 -66.198 1.00 41.81 180 VAL A O 1
ATOM 1443 N N . GLY A 1 181 ? 4.838 11.503 -66.498 1.00 39.53 181 GLY A N 1
ATOM 1444 C CA . GLY A 1 181 ? 4.343 12.305 -67.613 1.00 39.53 181 GLY A CA 1
ATOM 1445 C C . GLY A 1 181 ? 3.709 13.645 -67.209 1.00 39.53 181 GLY A C 1
ATOM 1446 O O . GLY A 1 181 ? 3.101 13.753 -66.149 1.00 39.53 181 GLY A O 1
ATOM 1447 N N . PRO A 1 182 ? 3.804 14.670 -68.077 1.00 41.16 182 PRO A N 1
ATOM 1448 C CA . PRO A 1 182 ? 3.425 16.050 -67.755 1.00 41.16 182 PRO A CA 1
ATOM 1449 C C . PRO A 1 182 ? 1.921 16.275 -67.516 1.00 41.16 182 PRO A C 1
ATOM 1451 O O . PRO A 1 182 ? 1.554 17.329 -67.013 1.00 41.16 182 PRO A O 1
ATOM 1454 N N . ASN A 1 183 ? 1.057 15.305 -67.848 1.00 43.59 183 ASN A N 1
ATOM 1455 C CA . ASN A 1 183 ? -0.404 15.468 -67.840 1.00 43.59 183 ASN A CA 1
ATOM 1456 C C . ASN A 1 183 ? -1.174 14.316 -67.160 1.00 43.59 183 ASN A C 1
ATOM 1458 O O . ASN A 1 183 ? -2.395 14.246 -67.293 1.00 43.59 183 ASN A O 1
ATOM 1462 N N . GLN A 1 184 ? -0.502 13.392 -66.460 1.00 43.09 184 GLN A N 1
ATOM 1463 C CA . GLN A 1 184 ? -1.167 12.277 -65.772 1.00 43.09 184 GLN A CA 1
ATOM 1464 C C . GLN A 1 184 ? -0.533 12.021 -64.405 1.00 43.09 184 GLN A C 1
ATOM 1466 O O . GLN A 1 184 ? 0.509 11.382 -64.284 1.00 43.09 184 GLN A O 1
ATOM 1471 N N . SER A 1 185 ? -1.179 12.504 -63.347 1.00 49.12 185 SER A N 1
ATOM 1472 C CA . SER A 1 185 ? -0.743 12.221 -61.985 1.00 49.12 185 SER A CA 1
ATOM 1473 C C . SER A 1 185 ? -1.347 10.895 -61.520 1.00 49.12 185 SER A C 1
ATOM 1475 O O . SER A 1 185 ? -2.540 10.815 -61.238 1.00 49.12 185 SER A O 1
ATOM 1477 N N . TYR A 1 186 ? -0.543 9.839 -61.435 1.00 46.34 186 TYR A N 1
ATOM 1478 C CA . TYR A 1 186 ? -0.910 8.619 -60.715 1.00 46.34 186 TYR A CA 1
ATOM 1479 C C . TYR A 1 186 ? 0.108 8.345 -59.612 1.00 46.34 186 TYR A C 1
ATOM 1481 O O . TYR A 1 186 ? 1.249 8.795 -59.675 1.00 46.34 186 TYR A O 1
ATOM 1489 N N . VAL A 1 187 ? -0.308 7.630 -58.570 1.00 51.19 187 VAL A N 1
ATOM 1490 C CA . VAL A 1 187 ? 0.546 7.312 -57.419 1.00 51.19 187 VAL A CA 1
ATOM 1491 C C . VAL A 1 187 ? 0.581 5.803 -57.255 1.00 51.19 187 VAL A C 1
ATOM 1493 O O . VAL A 1 187 ? -0.464 5.169 -57.143 1.00 51.19 187 VAL A O 1
ATOM 1496 N N . ILE A 1 188 ? 1.778 5.213 -57.266 1.00 47.34 188 ILE A N 1
ATOM 1497 C CA . ILE A 1 188 ? 1.949 3.779 -57.015 1.00 47.34 188 ILE A CA 1
ATOM 1498 C C . ILE A 1 188 ? 2.135 3.568 -55.510 1.00 47.34 188 ILE A C 1
ATOM 1500 O O . ILE A 1 188 ? 2.982 4.186 -54.873 1.00 47.34 188 ILE A O 1
ATOM 1504 N N . ILE A 1 189 ? 1.345 2.688 -54.903 1.00 50.19 189 ILE A N 1
ATOM 1505 C CA . ILE A 1 189 ? 1.474 2.353 -53.481 1.00 50.19 189 ILE A CA 1
ATOM 1506 C C . ILE A 1 189 ? 1.568 0.843 -53.370 1.00 50.19 189 ILE A C 1
ATOM 1508 O O . ILE A 1 189 ? 0.621 0.138 -53.697 1.00 50.19 189 ILE A O 1
ATOM 1512 N N . SER A 1 190 ? 2.730 0.337 -52.947 1.00 46.41 190 SER A N 1
ATOM 1513 C CA . SER A 1 190 ? 2.955 -1.104 -52.757 1.00 46.41 190 SER A CA 1
ATOM 1514 C C . SER A 1 190 ? 2.577 -1.963 -53.984 1.00 46.41 190 SER A C 1
ATOM 1516 O O . SER A 1 190 ? 2.016 -3.041 -53.837 1.00 46.41 190 SER A O 1
ATOM 1518 N N . GLY A 1 191 ? 2.870 -1.476 -55.198 1.00 43.19 191 GLY A N 1
ATOM 1519 C CA . GLY A 1 191 ? 2.572 -2.172 -56.460 1.00 43.19 191 GLY A CA 1
ATOM 1520 C C . GLY A 1 191 ? 1.172 -1.920 -57.032 1.00 43.19 191 GLY A C 1
ATOM 1521 O O . GLY A 1 191 ? 0.888 -2.364 -58.138 1.00 43.19 191 GLY A O 1
ATOM 1522 N N . ILE A 1 192 ? 0.316 -1.172 -56.330 1.00 45.41 192 ILE A N 1
ATOM 1523 C CA . ILE A 1 192 ? -1.023 -0.798 -56.799 1.00 45.41 192 ILE A CA 1
ATOM 1524 C C . ILE A 1 192 ? -0.960 0.591 -57.434 1.00 45.41 192 ILE A C 1
ATOM 1526 O O . ILE A 1 192 ? -0.532 1.552 -56.792 1.00 45.41 192 ILE A O 1
ATOM 1530 N N . ARG A 1 193 ? -1.390 0.701 -58.695 1.00 49.75 193 ARG A N 1
ATOM 1531 C CA . ARG A 1 193 ? -1.531 1.975 -59.410 1.00 49.75 193 ARG A CA 1
ATOM 1532 C C . ARG A 1 193 ? -2.819 2.665 -58.963 1.00 49.75 193 ARG A C 1
ATOM 1534 O O . ARG A 1 193 ? -3.900 2.120 -59.157 1.00 49.75 193 ARG A O 1
ATOM 1541 N N . ILE A 1 194 ? -2.703 3.860 -58.389 1.00 53.03 194 ILE A N 1
ATOM 1542 C CA . ILE A 1 194 ? -3.846 4.724 -58.078 1.00 53.03 194 ILE A CA 1
ATOM 1543 C C . ILE A 1 194 ? -3.911 5.819 -59.132 1.00 53.03 194 ILE A C 1
ATOM 1545 O O . ILE A 1 194 ? -3.062 6.711 -59.170 1.00 53.03 194 ILE A O 1
ATOM 1549 N N . GLU A 1 195 ? -4.918 5.733 -59.989 1.00 45.84 195 GLU A N 1
ATOM 1550 C CA . GLU A 1 195 ? -5.219 6.740 -61.002 1.00 45.84 195 GLU A CA 1
ATOM 1551 C C . GLU A 1 195 ? -6.047 7.869 -60.368 1.00 45.84 195 GLU A C 1
ATOM 1553 O O . GLU A 1 195 ? -6.949 7.602 -59.576 1.00 45.84 195 GLU A O 1
ATOM 1558 N N . ASN A 1 196 ? -5.721 9.130 -60.681 1.00 49.84 196 ASN A N 1
ATOM 1559 C CA . ASN A 1 196 ? -6.379 10.330 -60.140 1.00 49.84 196 ASN A CA 1
ATOM 1560 C C . ASN A 1 196 ? -6.416 10.397 -58.598 1.00 49.84 196 ASN A C 1
ATOM 1562 O O . ASN A 1 196 ? -7.498 10.443 -58.004 1.00 49.84 196 ASN A O 1
ATOM 1566 N N . PRO A 1 197 ? -5.258 10.426 -57.912 1.00 50.50 197 PRO A N 1
ATOM 1567 C CA . PRO A 1 197 ? -5.241 10.607 -56.468 1.00 50.50 197 PRO A CA 1
ATOM 1568 C C . PRO A 1 197 ? -5.905 11.946 -56.125 1.00 50.50 197 PRO A C 1
ATOM 1570 O O . PRO A 1 197 ? -5.489 13.003 -56.597 1.00 50.50 197 PRO A O 1
ATOM 1573 N N . THR A 1 198 ? -6.946 11.919 -55.293 1.00 47.03 198 THR A N 1
ATOM 1574 C CA . THR A 1 198 ? -7.556 13.148 -54.780 1.00 47.03 198 THR A CA 1
ATOM 1575 C C . THR A 1 198 ? -6.536 13.894 -53.932 1.00 47.03 198 THR A C 1
ATOM 1577 O O . THR A 1 198 ? -6.189 13.475 -52.823 1.00 47.03 198 THR A O 1
ATOM 1580 N N . TYR A 1 199 ? -6.052 15.010 -54.465 1.00 48.59 199 TYR A N 1
ATOM 1581 C CA . TYR A 1 199 ? -5.205 15.939 -53.744 1.00 48.59 199 TYR A CA 1
ATOM 1582 C C . TYR A 1 199 ? -6.057 16.676 -52.711 1.00 48.59 199 TYR A C 1
ATOM 1584 O O . TYR A 1 199 ? -6.974 17.416 -53.051 1.00 48.59 199 TYR A O 1
ATOM 1592 N N . ASN A 1 200 ? -5.720 16.495 -51.438 1.00 47.25 200 ASN A N 1
ATOM 1593 C CA . ASN A 1 200 ? -6.111 17.413 -50.372 1.00 47.25 200 ASN A CA 1
ATOM 1594 C C . ASN A 1 200 ? -7.619 17.596 -50.097 1.00 47.25 200 ASN A C 1
ATOM 1596 O O . ASN A 1 200 ? -8.076 18.691 -49.781 1.00 47.25 200 ASN A O 1
ATOM 1600 N N . THR A 1 201 ? -8.395 16.514 -50.099 1.00 40.25 201 THR A N 1
ATOM 1601 C CA . THR A 1 201 ? -9.718 16.509 -49.456 1.00 40.25 201 THR A CA 1
ATOM 1602 C C . THR A 1 201 ? -9.771 15.329 -48.502 1.00 40.25 201 THR A C 1
ATOM 1604 O O . THR A 1 201 ? -9.758 14.185 -48.951 1.00 40.25 201 THR A O 1
ATOM 1607 N N . GLY A 1 202 ? -9.784 15.588 -47.193 1.00 40.00 202 GLY A N 1
ATOM 1608 C CA . GLY A 1 202 ? -9.635 14.608 -46.103 1.00 40.00 202 GLY A CA 1
ATOM 1609 C C . GLY A 1 202 ? -10.681 13.483 -46.003 1.00 40.00 202 GLY A C 1
ATOM 1610 O O . GLY A 1 202 ? -10.821 12.899 -44.934 1.00 40.00 202 GLY A O 1
ATOM 1611 N N . ASN A 1 203 ? -11.387 13.154 -47.086 1.00 40.97 203 ASN A N 1
ATOM 1612 C CA . ASN A 1 203 ? -12.430 12.133 -47.157 1.00 40.97 203 ASN A CA 1
ATOM 1613 C C . ASN A 1 203 ? -12.138 10.985 -48.152 1.00 40.97 203 ASN A C 1
ATOM 1615 O O . ASN A 1 203 ? -12.992 10.123 -48.335 1.00 40.97 203 ASN A O 1
ATOM 1619 N N . GLY A 1 2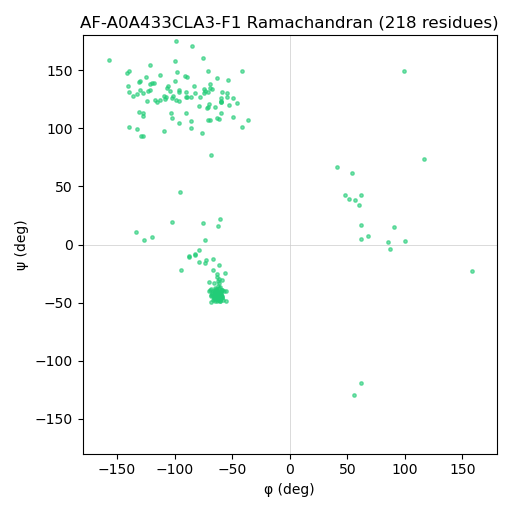04 ? -10.946 10.920 -48.758 1.00 44.59 204 GLY A N 1
ATOM 1620 C CA . GLY A 1 204 ? -10.515 9.800 -49.613 1.00 44.59 204 GLY A CA 1
ATOM 1621 C C . GLY A 1 204 ? -9.640 8.770 -48.882 1.00 44.59 204 GLY A C 1
ATOM 1622 O O . GLY A 1 204 ? -8.878 9.117 -47.983 1.00 44.59 204 GLY A O 1
ATOM 1623 N N . PHE A 1 205 ? -9.722 7.494 -49.276 1.00 50.69 205 PHE A N 1
ATOM 1624 C CA . PHE A 1 205 ? -9.013 6.356 -48.659 1.00 50.69 205 PHE A CA 1
ATOM 1625 C C . PHE A 1 205 ? -7.468 6.443 -48.712 1.00 50.69 205 PHE A C 1
ATOM 1627 O O . PHE A 1 205 ? -6.794 5.785 -47.916 1.00 50.69 205 PHE A O 1
ATOM 1634 N N . HIS A 1 206 ? -6.912 7.299 -49.577 1.00 49.97 206 HIS A N 1
ATOM 1635 C CA . HIS A 1 206 ? -5.481 7.576 -49.723 1.00 49.97 206 HIS A CA 1
ATOM 1636 C C . HIS A 1 206 ? -5.273 9.081 -49.942 1.00 49.97 206 HIS A C 1
ATOM 1638 O O . HIS A 1 206 ? -5.952 9.673 -50.780 1.00 49.97 206 HIS A O 1
ATOM 1644 N N . THR A 1 207 ? -4.350 9.712 -49.208 1.00 53.53 207 THR A N 1
ATOM 1645 C CA . THR A 1 207 ? -4.057 11.149 -49.364 1.00 53.53 207 THR A CA 1
ATOM 1646 C C . THR A 1 207 ? -2.580 11.360 -49.670 1.00 53.53 207 THR A C 1
ATOM 1648 O O . THR A 1 207 ? -1.708 10.802 -48.998 1.00 53.53 207 THR A O 1
ATOM 1651 N N . VAL A 1 208 ? -2.311 12.180 -50.686 1.00 54.34 208 VAL A N 1
ATOM 1652 C CA . VAL A 1 208 ? -0.970 12.645 -51.046 1.00 54.34 208 VAL A CA 1
ATOM 1653 C C . VAL A 1 208 ? -0.928 14.151 -50.844 1.00 54.34 208 VAL A C 1
ATOM 1655 O O . VAL A 1 208 ? -1.741 14.884 -51.405 1.00 54.34 208 VAL A O 1
ATOM 1658 N N . GLU A 1 209 ? 0.002 14.602 -50.011 1.00 57.34 209 GLU A N 1
ATOM 1659 C CA . GLU A 1 209 ? 0.207 16.015 -49.713 1.00 57.34 209 GLU A CA 1
ATOM 1660 C C . GLU A 1 209 ? 1.406 16.531 -50.510 1.00 57.34 209 GLU A C 1
ATOM 1662 O O . GLU A 1 209 ? 2.491 15.944 -50.456 1.00 57.34 209 GLU A O 1
ATOM 1667 N N . ARG A 1 210 ? 1.212 17.632 -51.246 1.00 55.59 210 ARG A N 1
ATOM 1668 C CA . ARG A 1 210 ? 2.303 18.390 -51.867 1.00 55.59 210 ARG A CA 1
ATOM 1669 C C . ARG A 1 210 ? 2.766 19.455 -50.883 1.00 55.59 210 ARG A C 1
ATOM 1671 O O . ARG A 1 210 ? 2.041 20.409 -50.612 1.00 55.59 210 ARG A O 1
ATOM 1678 N N . VAL A 1 211 ? 3.986 19.309 -50.388 1.00 56.50 211 VAL A N 1
ATOM 1679 C CA . VAL A 1 211 ? 4.652 20.310 -49.560 1.00 56.50 211 VAL A CA 1
ATOM 1680 C C . VAL A 1 211 ? 5.537 21.143 -50.478 1.00 56.50 211 VAL A C 1
ATOM 1682 O O . VAL A 1 211 ? 6.596 20.686 -50.911 1.00 56.50 211 VAL A O 1
ATOM 1685 N N . ARG A 1 212 ? 5.094 22.367 -50.785 1.00 48.31 212 ARG A N 1
ATOM 1686 C CA . ARG A 1 212 ? 5.963 23.363 -51.422 1.00 48.31 212 ARG A CA 1
ATOM 1687 C C . ARG A 1 212 ? 7.015 23.802 -50.402 1.00 48.31 212 ARG A C 1
ATOM 1689 O O . ARG A 1 212 ? 6.656 24.003 -49.237 1.00 48.31 212 ARG A O 1
ATOM 1696 N N . PRO A 1 213 ? 8.285 23.970 -50.788 1.00 48.03 213 PRO A N 1
ATOM 1697 C CA . PRO A 1 213 ? 9.268 24.542 -49.888 1.00 48.03 213 PRO A CA 1
ATOM 1698 C C . PRO A 1 213 ? 8.797 25.946 -49.505 1.00 48.03 213 PRO A C 1
ATOM 1700 O O . PRO A 1 213 ? 8.536 26.787 -50.363 1.00 48.03 213 PRO A O 1
ATOM 1703 N N . SER A 1 214 ? 8.642 26.196 -48.206 1.00 43.47 214 SER A N 1
ATOM 1704 C CA . SER A 1 214 ? 8.451 27.556 -47.714 1.00 43.47 214 SER A CA 1
ATOM 1705 C C . SER A 1 214 ? 9.678 28.368 -48.121 1.00 43.47 214 SER A C 1
ATOM 1707 O O . SER A 1 214 ? 10.800 27.941 -47.833 1.00 43.47 214 SER A O 1
ATOM 1709 N N . ASN A 1 215 ? 9.459 29.496 -48.801 1.00 40.84 215 ASN A N 1
ATOM 1710 C CA . ASN A 1 215 ? 10.487 30.448 -49.225 1.00 40.84 215 ASN A CA 1
ATOM 1711 C C . ASN A 1 215 ? 11.530 30.648 -48.110 1.00 40.84 215 ASN A C 1
ATOM 1713 O O . ASN A 1 215 ? 11.257 31.345 -47.137 1.00 40.84 215 ASN A O 1
ATOM 1717 N N . GLY A 1 216 ? 12.697 30.007 -48.212 1.00 36.47 216 GLY A N 1
ATOM 1718 C CA . GLY A 1 216 ? 13.746 30.162 -47.199 1.00 36.47 216 GLY A CA 1
ATOM 1719 C C . GLY A 1 216 ? 14.786 29.050 -47.108 1.00 36.47 216 GLY A C 1
ATOM 1720 O O . GLY A 1 216 ? 15.898 29.321 -46.669 1.00 36.47 216 GLY A O 1
ATOM 1721 N N . HIS A 1 217 ? 14.500 27.825 -47.557 1.00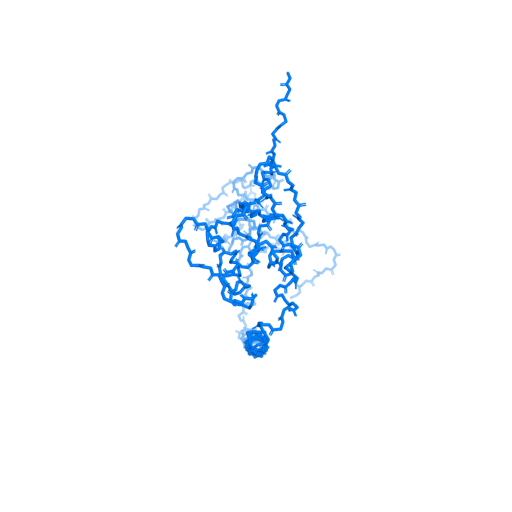 32.19 217 HIS A N 1
ATOM 1722 C CA . HIS A 1 217 ? 15.489 26.744 -47.482 1.00 32.19 217 HIS A CA 1
ATOM 1723 C C . HIS A 1 217 ? 15.669 26.030 -48.822 1.00 32.19 217 HIS A C 1
ATOM 1725 O O . HIS A 1 217 ? 14.962 25.074 -49.137 1.00 32.19 217 HIS A O 1
ATOM 1731 N N . ARG A 1 218 ? 16.663 26.489 -49.595 1.00 26.95 218 ARG A N 1
ATOM 1732 C CA . ARG A 1 218 ? 17.334 25.653 -50.597 1.00 26.95 218 ARG A CA 1
ATOM 1733 C C . ARG A 1 218 ? 18.163 24.615 -49.845 1.00 26.95 218 ARG A C 1
ATOM 1735 O O . ARG A 1 218 ? 19.021 24.978 -49.047 1.00 26.95 218 ARG A O 1
ATOM 1742 N N . TRP A 1 219 ? 17.884 23.342 -50.090 1.00 30.69 219 TRP A N 1
ATOM 1743 C CA . TRP A 1 219 ? 18.686 22.228 -49.594 1.00 30.69 219 TRP A CA 1
ATOM 1744 C C . TRP A 1 219 ? 19.530 21.713 -50.764 1.00 30.69 219 TRP A C 1
ATOM 1746 O O . TRP A 1 219 ? 18.958 21.234 -51.742 1.00 30.69 219 TRP A O 1
ATOM 1756 N N . TRP A 1 220 ? 20.851 21.872 -50.674 1.00 32.22 220 TRP A N 1
ATOM 1757 C CA . TRP A 1 220 ? 21.850 21.206 -51.523 1.00 32.22 220 TRP A CA 1
ATOM 1758 C C . TRP A 1 220 ? 22.049 19.750 -51.099 1.00 32.22 220 TRP A C 1
ATOM 1760 O O . TRP A 1 220 ? 21.917 19.462 -49.884 1.00 32.22 220 TRP A O 1
#

Mean predicted aligned error: 17.91 Å

Foldseek 3Di:
DDDDPPPDDQFEEEDPDADPPPPHHHDPDLLSSLVVVCVRCVLLPGQKYKYKDAPVNPVSVVSLVVLPWDWDDDPRMIITMDGSVSNNVSVVPDPSCVVVVVVVVVVVVVVVVVVVVVVVVVVVVVVVVVVVVVVVQVVCVVVVHPRPDQQQWDDDPQKIKGKDADPDPDGDNFFDADDDDDPWHWGAGNNDIRGPADEDDVPDRIYMYIDHPDPDDDDD

Radius of gyration: 35.71 Å; Cα contacts (8 Å, |Δi|>4): 258; chains: 1; bounding box: 70×48×95 Å